Protein AF-0000000085032740 (afdb_homodimer)

Sequence (284 aa):
MMRRGGNQMTEVSKITLIGHSGWGPVEEAYEERLTVSAAEVTYRYHPIKATAENVAHRWRYWTDGPALVNAFENLAAVVVDLVNKQVVPNALDAPELEFLVVYTDRKRQRRSLFCPLSEFKDLKTQLKLLIPQLEQPPRFLAMMRRGGNQMTEVSKITLIGHSGWGPVEEAYEERLTVSAAEVTYRYHPIKATAENVAHRWRYWTDGPALVNAFENLAAVVVDLVNKQVVPNALDAPELEFLVVYTDRKRQRRSLFCPLSEFKDLKTQLKLLIPQLEQPPRFLA

Nearest PDB structures (foldseek):
  1p27-assembly1_C  TM=5.731E-01  e=1.093E-03  Homo sapiens
  7b7n-assembly1_H  TM=4.494E-01  e=7.846E-02  Human gammaherpesvirus 8
  2dc4-assembly1_B  TM=2.085E-01  e=1.245E-01  Pyrococcus horikoshii
  1yem-assembly1_A  TM=2.157E-01  e=2.351E-01  Pyrococcus furiosus DSM 3638
  2zf4-assembly1_B  TM=2.443E-01  e=2.984E+00  Chromobacterium violaceum

pLDDT: mean 85.85, std 15.78, range [25.28, 98.69]

Foldseek 3Di:
DPPPPPPPPWAWAKKKKWWWPPPDDLQATKIKIWMAGLFKIKIWIGRSDDDPVRHIDIDMDGDPDRVSNVLVRQLRVLVVVVLPDPDDDADPPAIKMKMWIAIPVRDIGIDIHRDQCVVVVSNLVSQVVRDDPVDDDDPSSD/DPPPPPPPPWAWAKKKKWWWPPDDDLQATKIKIWMAGLFKIKIWIGRSDDDPVRHIDIDMDGDPDRVSNVLVRQLRVLVVVVLPDPDDDADPPAIKMKMWIAIPVRDIGIDIHRDQCVVVVSNLVSQVVRDDPVDDDDPSSD

Radius of gyration: 23.24 Å; Cα contacts (8 Å, |Δi|>4): 554; chains: 2; bounding box: 48×72×59 Å

Solvent-accessible surface area (backbone atoms only — not comparable to full-atom values): 15693 Å² total; per-residue (Å²): 131,78,76,76,72,73,77,74,76,78,41,78,50,35,41,33,40,38,32,39,54,52,94,61,59,64,75,67,28,34,40,34,39,42,36,40,33,50,42,37,40,37,39,40,39,40,44,72,45,69,45,97,91,40,58,68,39,42,37,39,38,38,40,75,46,64,51,46,34,53,52,36,53,54,44,49,54,53,48,54,54,55,65,65,46,88,80,68,76,73,40,94,87,31,41,39,39,32,40,39,40,31,28,71,83,67,48,74,46,76,40,76,37,28,38,62,44,78,82,34,57,70,56,50,55,53,52,56,54,71,50,43,72,67,51,79,74,61,73,65,74,101,131,80,74,78,73,72,78,74,77,79,42,79,51,36,39,34,40,38,32,39,56,54,93,62,60,65,76,67,27,35,41,32,39,42,36,40,33,50,45,36,40,37,38,40,38,41,42,73,45,69,45,98,89,40,60,67,39,42,38,40,38,39,37,75,46,64,51,46,36,52,53,36,53,54,43,46,54,55,48,52,53,57,65,65,45,87,80,69,77,73,40,95,89,31,40,40,39,32,39,38,40,30,29,70,83,68,49,72,47,77,40,77,37,27,39,62,42,78,81,35,57,68,56,50,56,52,52,56,54,72,50,43,72,68,51,81,75,61,72,66,73,101

Organism: Limosilactobacillus fermentum (strain NBRC 3956 / LMG 18251) (NCBI:txid334390)

Structure (mmCIF, N/CA/C/O backbone):
data_AF-0000000085032740-model_v1
#
loop_
_entity.id
_entity.type
_entity.pdbx_description
1 polymer 'Uncharacterized protein'
#
loop_
_atom_site.group_PDB
_atom_site.id
_atom_site.type_symbol
_atom_site.label_atom_id
_atom_site.label_alt_id
_atom_site.label_comp_id
_atom_site.label_asym_id
_atom_site.label_entity_id
_atom_site.label_seq_id
_atom_site.pdbx_PDB_ins_code
_atom_site.Cartn_x
_atom_site.Cartn_y
_atom_site.Cartn_z
_atom_site.occupancy
_atom_site.B_iso_or_equiv
_atom_site.auth_seq_id
_atom_site.auth_comp_id
_atom_site.auth_asym_id
_atom_site.auth_atom_id
_atom_site.pdbx_PDB_model_num
ATOM 1 N N . MET A 1 1 ? 8.805 39.969 -29.297 1 26.09 1 MET A N 1
ATOM 2 C CA . MET A 1 1 ? 8.523 38.594 -28.906 1 26.09 1 MET A CA 1
ATOM 3 C C . MET A 1 1 ? 8.125 38.5 -27.438 1 26.09 1 MET A C 1
ATOM 5 O O . MET A 1 1 ? 8.922 38.812 -26.562 1 26.09 1 MET A O 1
ATOM 9 N N . MET A 1 2 ? 6.945 38.781 -27.031 1 28.3 2 MET A N 1
ATOM 10 C CA . MET A 1 2 ? 6.473 38.875 -25.656 1 28.3 2 MET A CA 1
ATOM 11 C C . MET A 1 2 ? 6.676 37.594 -24.891 1 28.3 2 MET A C 1
ATOM 13 O O . MET A 1 2 ? 6.41 36.5 -25.422 1 28.3 2 MET A O 1
ATOM 17 N N . ARG A 1 3 ? 7.707 37.5 -24.016 1 31.66 3 ARG A N 1
ATOM 18 C CA . ARG A 1 3 ? 7.875 36.312 -23.156 1 31.66 3 ARG A CA 1
ATOM 19 C C . ARG A 1 3 ? 6.539 35.875 -22.578 1 31.66 3 ARG A C 1
ATOM 21 O O . ARG A 1 3 ? 5.836 36.656 -21.938 1 31.66 3 ARG A O 1
ATOM 28 N N . ARG A 1 4 ? 5.75 35.156 -23.281 1 33 4 ARG A N 1
ATOM 29 C CA . ARG A 1 4 ? 4.594 34.562 -22.625 1 33 4 ARG A CA 1
ATOM 30 C C . ARG A 1 4 ? 4.918 34.188 -21.188 1 33 4 ARG A C 1
ATOM 32 O O . ARG A 1 4 ? 5.633 33.188 -20.938 1 33 4 ARG A O 1
ATOM 39 N N . GLY A 1 5 ? 5.258 34.938 -20.219 1 33.69 5 GLY A N 1
ATOM 40 C CA . GLY A 1 5 ? 5.555 34.719 -18.812 1 33.69 5 GLY A CA 1
ATOM 41 C C . GLY A 1 5 ? 4.574 33.781 -18.141 1 33.69 5 GLY A C 1
ATOM 42 O O . GLY A 1 5 ? 3.463 34.188 -17.797 1 33.69 5 GLY A O 1
ATOM 43 N N . GLY A 1 6 ? 4.223 32.594 -18.672 1 40.72 6 GLY A N 1
ATOM 44 C CA . GLY A 1 6 ? 3.191 31.688 -18.234 1 40.72 6 GLY A CA 1
ATOM 45 C C . GLY A 1 6 ? 3.08 31.594 -16.719 1 40.72 6 GLY A C 1
ATOM 46 O O . GLY A 1 6 ? 4.09 31.453 -16.031 1 40.72 6 GLY A O 1
ATOM 47 N N . ASN A 1 7 ? 2.348 32.312 -15.992 1 42.22 7 ASN A N 1
ATOM 48 C CA . ASN A 1 7 ? 1.983 32.219 -14.578 1 42.22 7 ASN A CA 1
ATOM 49 C C . ASN A 1 7 ? 1.895 3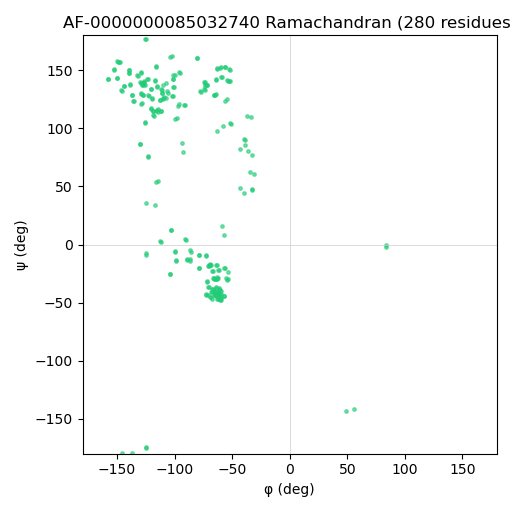0.766 -14.109 1 42.22 7 ASN A C 1
ATOM 51 O O . ASN A 1 7 ? 0.907 30.078 -14.383 1 42.22 7 ASN A O 1
ATOM 55 N N . GLN A 1 8 ? 2.73 29.797 -14.305 1 52 8 GLN A N 1
ATOM 56 C CA . GLN A 1 8 ? 2.756 28.422 -13.797 1 52 8 GLN A CA 1
ATOM 57 C C . GLN A 1 8 ? 2.172 28.344 -12.391 1 52 8 GLN A C 1
ATOM 59 O O . GLN A 1 8 ? 2.695 28.969 -11.461 1 52 8 GLN A O 1
ATOM 64 N N . MET A 1 9 ? 0.813 28.391 -12.258 1 60.19 9 MET A N 1
ATOM 65 C CA . MET A 1 9 ? 0.098 28.25 -10.992 1 60.19 9 MET A CA 1
ATOM 66 C C . MET A 1 9 ? 0.826 27.281 -10.055 1 60.19 9 MET A C 1
ATOM 68 O O . MET A 1 9 ? 1.253 26.203 -10.477 1 60.19 9 MET A O 1
ATOM 72 N N . THR A 1 10 ? 1.435 27.734 -8.977 1 77.88 10 THR A N 1
ATOM 73 C CA . THR A 1 10 ? 2.145 27.016 -7.922 1 77.88 10 THR A CA 1
ATOM 74 C C . THR A 1 10 ? 1.288 25.875 -7.371 1 77.88 10 THR A C 1
ATOM 76 O O . THR A 1 10 ? 0.191 26.109 -6.863 1 77.88 10 THR A O 1
ATOM 79 N N . GLU A 1 11 ? 1.664 24.641 -7.809 1 92.38 11 GLU A N 1
ATOM 80 C CA . GLU A 1 11 ? 0.944 23.453 -7.363 1 92.38 11 GLU A CA 1
ATOM 81 C C . GLU A 1 11 ? 1.629 22.812 -6.16 1 92.38 11 GLU A C 1
ATOM 83 O O . GLU A 1 11 ? 2.824 23.016 -5.941 1 92.38 11 GLU A O 1
ATOM 88 N N . VAL A 1 12 ? 0.797 22.25 -5.367 1 96.94 12 VAL A N 1
ATOM 89 C CA . VAL A 1 12 ? 1.35 21.484 -4.246 1 96.94 12 VAL A CA 1
ATOM 90 C C . VAL A 1 12 ? 2.127 20.281 -4.766 1 96.94 12 VAL A C 1
ATOM 92 O O . VAL A 1 12 ? 1.645 19.562 -5.637 1 96.94 12 VAL A O 1
ATOM 95 N N . SER A 1 13 ? 3.385 20.109 -4.309 1 97.69 13 SER A N 1
ATOM 96 C CA . SER A 1 13 ? 4.18 18.969 -4.746 1 97.69 13 SER A CA 1
ATOM 97 C C . SER A 1 13 ? 4.258 17.891 -3.658 1 97.69 13 SER A C 1
ATOM 99 O O . SER A 1 13 ? 4.453 16.719 -3.951 1 97.69 13 SER A O 1
ATOM 101 N N . LYS A 1 14 ? 4.094 18.359 -2.438 1 98.06 14 LYS A N 1
ATOM 102 C CA . LYS A 1 14 ? 4.254 17.438 -1.323 1 98.06 14 LYS A CA 1
ATOM 103 C C . LYS A 1 14 ? 3.527 17.938 -0.079 1 98.06 14 LYS A C 1
ATOM 105 O O . LYS A 1 14 ? 3.525 19.141 0.205 1 98.06 14 LYS A O 1
ATOM 110 N N . ILE A 1 15 ? 2.941 17.047 0.663 1 98 15 ILE A N 1
ATOM 111 C CA . ILE A 1 15 ? 2.285 17.328 1.935 1 98 15 ILE A CA 1
ATOM 112 C C . ILE A 1 15 ? 2.83 16.391 3.014 1 98 15 ILE A C 1
ATOM 114 O O . ILE A 1 15 ? 2.936 15.188 2.801 1 98 15 ILE A O 1
ATOM 118 N N . THR A 1 16 ? 3.232 16.953 4.105 1 98 16 THR A N 1
ATOM 119 C CA . THR A 1 16 ? 3.611 16.156 5.266 1 98 16 THR A CA 1
ATOM 120 C C . THR A 1 16 ? 2.729 16.484 6.465 1 98 16 THR A C 1
ATOM 122 O O . THR A 1 16 ? 2.549 17.656 6.805 1 98 16 THR A O 1
ATOM 125 N N . LEU A 1 17 ? 2.123 15.461 7.027 1 95.94 17 LEU A N 1
ATOM 126 C CA . LEU A 1 17 ? 1.415 15.578 8.297 1 95.94 17 LEU A CA 1
ATOM 127 C C . LEU A 1 17 ? 2.258 15.016 9.445 1 95.94 17 LEU A C 1
ATOM 129 O O . LEU A 1 17 ? 2.723 13.875 9.375 1 95.94 17 LEU A O 1
ATOM 133 N N . ILE A 1 18 ? 2.426 15.797 10.461 1 94.56 18 ILE A N 1
ATOM 134 C CA . ILE A 1 18 ? 3.219 15.398 11.617 1 94.56 18 ILE A CA 1
ATOM 135 C C . ILE A 1 18 ? 2.34 15.391 12.867 1 94.56 18 ILE A C 1
ATOM 137 O O . ILE A 1 18 ? 1.771 16.422 13.242 1 94.56 18 ILE A O 1
ATOM 141 N N . GLY A 1 19 ? 2.166 14.18 13.414 1 91.44 19 GLY A N 1
ATOM 142 C CA . GLY A 1 19 ? 1.433 14.031 14.664 1 91.44 19 GLY A CA 1
ATOM 143 C C . GLY A 1 19 ? 2.334 13.836 15.867 1 91.44 19 GLY A C 1
ATOM 144 O O . GLY A 1 19 ? 3.354 13.148 15.781 1 91.44 19 GLY A O 1
ATOM 145 N N . HIS A 1 20 ? 1.908 14.453 16.969 1 87.38 20 HIS A N 1
ATOM 146 C CA . HIS A 1 20 ? 2.6 14.305 18.234 1 87.38 20 HIS A CA 1
ATOM 147 C C . HIS A 1 20 ? 1.641 13.859 19.344 1 87.38 20 HIS A C 1
ATOM 149 O O . HIS A 1 20 ? 0.449 14.172 19.297 1 87.38 20 HIS A O 1
ATOM 155 N N . SER A 1 21 ? 2.057 12.867 20.328 1 79 21 SER A N 1
ATOM 156 C CA . SER A 1 21 ? 1.229 12.391 21.422 1 79 21 SER A CA 1
ATOM 157 C C . SER A 1 21 ? 0.79 13.547 22.328 1 79 21 SER A C 1
ATOM 159 O O . SER A 1 21 ? -0.197 13.43 23.047 1 79 21 SER A O 1
ATOM 161 N N . GLY A 1 22 ? 0.827 14.727 22.078 1 66.38 22 GLY A N 1
ATOM 162 C CA . GLY A 1 22 ? 0.5 15.82 22.969 1 66.38 22 GLY A CA 1
ATOM 163 C C . GLY A 1 22 ? 1.175 15.695 24.328 1 66.38 22 GLY A C 1
ATOM 164 O O . GLY A 1 22 ? 2.307 15.219 24.422 1 66.38 22 GLY A O 1
ATOM 165 N N . TRP A 1 23 ? 0.284 16.172 25.375 1 65.81 23 TRP A N 1
ATOM 166 C CA . TRP A 1 23 ? 0.735 16.297 26.766 1 65.81 23 TRP A CA 1
ATOM 167 C C . TRP A 1 23 ? 0.43 15.031 27.547 1 65.81 23 TRP A C 1
ATOM 169 O O . TRP A 1 23 ? -0.713 14.562 27.578 1 65.81 23 TRP A O 1
ATOM 179 N N . GLY A 1 24 ? 1.364 13.969 27.328 1 66.69 24 GLY A N 1
ATOM 180 C CA . GLY A 1 24 ? 1.209 12.766 28.125 1 66.69 24 GLY A CA 1
ATOM 181 C C . GLY A 1 24 ? 2.527 12.219 28.641 1 66.69 24 GLY A C 1
ATOM 182 O O . GLY A 1 24 ? 3.553 12.898 28.578 1 66.69 24 GLY A O 1
ATOM 183 N N . PRO A 1 25 ? 2.299 11.156 29.312 1 76.38 25 PRO A N 1
ATOM 184 C CA . PRO A 1 25 ? 3.52 10.539 29.844 1 76.38 25 PRO A CA 1
ATOM 185 C C . PRO A 1 25 ? 4.559 10.273 28.75 1 76.38 25 PRO A C 1
ATOM 187 O O . PRO A 1 25 ? 4.199 9.953 27.625 1 76.38 25 PRO A O 1
ATOM 190 N N . VAL A 1 26 ? 5.762 10.516 29.156 1 77.19 26 VAL A N 1
ATOM 191 C CA . VAL A 1 26 ? 6.891 10.367 28.25 1 77.19 26 VAL A CA 1
ATOM 192 C C . VAL A 1 26 ? 6.887 8.977 27.625 1 77.19 26 VAL A C 1
ATOM 194 O O . VAL A 1 26 ? 7.293 8.789 26.484 1 77.19 26 VAL A O 1
ATOM 197 N N . GLU A 1 27 ? 6.363 8.008 28.344 1 77.81 27 GLU A N 1
ATOM 198 C CA . GLU A 1 27 ? 6.363 6.613 27.906 1 77.81 27 GLU A CA 1
ATOM 199 C C . GLU A 1 27 ? 5.418 6.41 26.719 1 77.81 27 GLU A C 1
ATOM 201 O O . GLU A 1 27 ? 5.559 5.445 25.969 1 77.81 27 GLU A O 1
ATOM 206 N N . GLU A 1 28 ? 4.527 7.383 26.531 1 79.06 28 GLU A N 1
ATOM 207 C CA . GLU A 1 28 ? 3.543 7.25 25.469 1 79.06 28 GLU A CA 1
ATOM 208 C C . GLU A 1 28 ? 3.789 8.273 24.359 1 79.06 28 GLU A C 1
ATOM 210 O O . GLU A 1 28 ? 3.062 8.312 23.375 1 79.06 28 GLU A O 1
ATOM 215 N N . ALA A 1 29 ? 4.891 9.039 24.578 1 86.19 29 ALA A N 1
ATOM 216 C CA . ALA A 1 29 ? 5.172 10.117 23.641 1 86.19 29 ALA A CA 1
ATOM 217 C C . ALA A 1 29 ? 5.699 9.562 22.312 1 86.19 29 ALA A C 1
ATOM 219 O O . ALA A 1 29 ? 6.48 8.609 22.297 1 86.19 29 ALA A O 1
ATOM 220 N N . TYR A 1 30 ? 5.215 10.094 21.219 1 90.31 30 TYR A N 1
ATOM 221 C CA . TYR A 1 30 ? 5.621 9.656 19.891 1 90.31 30 TYR A CA 1
ATOM 222 C C . TYR A 1 30 ? 5.57 10.805 18.891 1 90.31 30 TYR A C 1
ATOM 224 O O . TYR A 1 30 ? 5.008 11.859 19.188 1 90.31 30 TYR A O 1
ATOM 232 N N . GLU A 1 31 ? 6.309 10.625 17.891 1 92.38 31 GLU A N 1
ATOM 233 C CA . GLU A 1 31 ? 6.152 11.422 16.672 1 92.38 31 GLU A CA 1
ATOM 234 C C . GLU A 1 31 ? 5.836 10.531 15.469 1 92.38 31 GLU A C 1
ATOM 236 O O . GLU A 1 31 ? 6.426 9.461 15.305 1 92.38 31 GLU A O 1
ATOM 241 N N . GLU A 1 32 ? 4.898 10.945 14.758 1 95.12 32 GLU A N 1
ATOM 242 C CA . GLU A 1 32 ? 4.609 10.242 13.516 1 95.12 32 GLU A CA 1
ATOM 243 C C . GLU A 1 32 ? 4.527 11.211 12.336 1 95.12 32 GLU A C 1
ATOM 245 O O . GLU A 1 32 ? 4.199 12.383 12.523 1 95.12 32 GLU A O 1
ATOM 250 N N . ARG A 1 33 ? 4.938 10.711 11.188 1 96.94 33 ARG A N 1
ATOM 251 C CA . ARG A 1 33 ? 4.988 11.531 9.984 1 96.94 33 ARG A CA 1
ATOM 252 C C . ARG A 1 33 ? 4.41 10.789 8.781 1 96.94 33 ARG A C 1
ATOM 254 O O . ARG A 1 33 ? 4.805 9.648 8.508 1 96.94 33 ARG A O 1
ATOM 261 N N . LEU A 1 34 ? 3.449 11.359 8.172 1 97.88 34 LEU A N 1
ATOM 262 C CA . LEU A 1 34 ? 2.9 10.883 6.906 1 97.88 34 LEU A CA 1
ATOM 263 C C . LEU A 1 34 ? 3.205 11.867 5.781 1 97.88 34 LEU A C 1
ATOM 265 O O . LEU A 1 34 ? 2.758 13.016 5.82 1 97.88 34 LEU A O 1
ATOM 269 N N . THR A 1 35 ? 4 11.453 4.805 1 98.69 35 THR A N 1
ATOM 270 C CA . THR A 1 35 ? 4.352 12.289 3.662 1 98.69 35 THR A CA 1
ATOM 271 C C . THR A 1 35 ? 3.709 11.758 2.383 1 98.69 35 THR A C 1
ATOM 273 O O . THR A 1 35 ? 3.801 10.57 2.084 1 98.69 35 THR A O 1
ATOM 276 N N . VAL A 1 36 ? 3.084 12.633 1.678 1 98.62 36 VAL A N 1
ATOM 277 C CA . VAL A 1 36 ? 2.336 12.234 0.49 1 98.62 36 VAL A CA 1
ATOM 278 C C . VAL A 1 36 ? 2.742 13.109 -0.694 1 98.62 36 VAL A C 1
ATOM 280 O O . VAL A 1 36 ? 2.822 14.336 -0.569 1 98.62 36 VAL A O 1
ATOM 283 N N . SER A 1 37 ? 3.066 12.578 -1.803 1 98.31 37 SER A N 1
ATOM 284 C CA . SER A 1 37 ? 3.201 13.211 -3.109 1 98.31 37 SER A CA 1
ATOM 285 C C . SER A 1 37 ? 2.338 12.516 -4.156 1 98.31 37 SER A C 1
ATOM 287 O O . SER A 1 37 ? 1.552 11.625 -3.824 1 98.31 37 SER A O 1
ATOM 289 N N . ALA A 1 38 ? 2.5 12.961 -5.348 1 97.31 38 ALA A N 1
ATOM 290 C CA . ALA A 1 38 ? 1.662 12.414 -6.414 1 97.31 38 ALA A CA 1
ATOM 291 C C . ALA A 1 38 ? 2.027 10.961 -6.707 1 97.31 38 ALA A C 1
ATOM 293 O O . ALA A 1 38 ? 1.229 10.219 -7.277 1 97.31 38 ALA A O 1
ATOM 294 N N . ALA A 1 39 ? 3.211 10.508 -6.262 1 97.94 39 ALA A N 1
ATOM 295 C CA . ALA A 1 39 ? 3.645 9.172 -6.676 1 97.94 39 ALA A CA 1
ATOM 296 C C . ALA A 1 39 ? 3.963 8.305 -5.465 1 97.94 39 ALA A C 1
ATOM 298 O O . ALA A 1 39 ? 4.188 7.098 -5.602 1 97.94 39 ALA A O 1
ATOM 299 N N . GLU A 1 40 ? 3.975 8.922 -4.293 1 98.5 40 GLU A N 1
ATOM 300 C CA . GLU A 1 40 ? 4.496 8.156 -3.168 1 98.5 40 GLU A CA 1
ATOM 301 C C . GLU A 1 40 ? 3.838 8.586 -1.858 1 98.5 40 GLU A C 1
ATOM 303 O O . GLU A 1 40 ? 3.562 9.766 -1.65 1 98.5 40 GLU A O 1
ATOM 308 N N . VAL A 1 41 ? 3.615 7.586 -1.003 1 98.62 41 VAL A N 1
ATOM 309 C CA . VAL A 1 41 ? 3.205 7.793 0.382 1 98.62 41 VAL A CA 1
ATOM 310 C C . VAL A 1 41 ? 4.219 7.145 1.323 1 98.62 41 VAL A C 1
ATOM 312 O O . VAL A 1 41 ? 4.578 5.977 1.147 1 98.62 41 VAL A O 1
ATOM 315 N N . THR A 1 42 ? 4.699 7.906 2.281 1 98.69 42 THR A N 1
ATOM 316 C CA . THR A 1 42 ? 5.629 7.387 3.277 1 98.69 42 THR A CA 1
ATOM 317 C C . THR A 1 42 ? 5.137 7.691 4.688 1 98.69 42 THR A C 1
ATOM 319 O O . THR A 1 42 ? 4.617 8.781 4.949 1 98.69 42 THR A O 1
ATOM 322 N N . TYR A 1 43 ? 5.293 6.703 5.531 1 98.56 43 TYR A N 1
ATOM 323 C CA . TYR A 1 43 ? 4.914 6.844 6.934 1 98.56 43 TYR A CA 1
ATOM 324 C C . TYR A 1 43 ? 6.051 6.41 7.852 1 98.56 43 TYR A C 1
ATOM 326 O O . TYR A 1 43 ? 6.742 5.426 7.574 1 98.56 43 TYR A O 1
ATOM 334 N N . ARG A 1 44 ? 6.207 7.207 8.914 1 98 44 ARG A N 1
ATOM 335 C CA . ARG A 1 44 ? 7.156 6.871 9.969 1 98 44 ARG A CA 1
ATOM 336 C C . ARG A 1 44 ? 6.555 7.117 11.344 1 98 44 ARG A C 1
ATOM 338 O O . ARG A 1 44 ? 5.938 8.156 11.586 1 98 44 ARG A O 1
ATOM 345 N N . TYR A 1 45 ? 6.648 6.145 12.148 1 96.31 45 TYR A N 1
ATOM 346 C CA . TYR A 1 45 ? 6.305 6.242 13.562 1 96.31 45 TYR A CA 1
ATOM 347 C C . TYR A 1 45 ? 7.547 6.105 14.438 1 96.31 45 TYR A C 1
ATOM 349 O O . TYR A 1 45 ? 8.312 5.152 14.281 1 96.31 45 TYR A O 1
ATOM 357 N N . HIS A 1 46 ? 7.73 7.109 15.258 1 94.62 46 HIS A N 1
ATOM 358 C CA . HIS A 1 46 ? 8.867 7.129 16.172 1 94.62 46 HIS A CA 1
ATOM 359 C C . HIS A 1 46 ? 8.422 7.336 17.609 1 94.62 46 HIS A C 1
ATOM 361 O O . HIS A 1 46 ? 8.117 8.461 18.016 1 94.62 46 HIS A O 1
ATOM 367 N N . PRO A 1 47 ? 8.477 6.266 18.359 1 92.06 47 PRO A N 1
ATOM 368 C CA . PRO A 1 47 ? 8.242 6.469 19.797 1 92.06 47 PRO A CA 1
ATOM 369 C C . PRO A 1 47 ? 9.422 7.121 20.5 1 92.06 47 PRO A C 1
ATOM 371 O O . PRO A 1 47 ? 10.578 6.812 20.188 1 92.06 47 PRO A O 1
ATOM 374 N N . ILE A 1 48 ? 9.164 7.973 21.359 1 87.19 48 ILE A N 1
ATOM 375 C CA . ILE A 1 48 ? 10.227 8.633 22.109 1 87.19 48 ILE A CA 1
ATOM 376 C C . ILE A 1 48 ? 10.945 7.617 22.984 1 87.19 48 ILE A C 1
ATOM 378 O O . ILE A 1 48 ? 12.172 7.625 23.078 1 87.19 48 ILE A O 1
ATOM 382 N N . LYS A 1 49 ? 10.164 6.738 23.625 1 88 49 LYS A N 1
ATOM 383 C CA . LYS A 1 49 ? 10.719 5.594 24.344 1 88 49 LYS A CA 1
ATOM 384 C C . LYS A 1 49 ? 10.227 4.281 23.75 1 88 49 LYS A C 1
ATOM 386 O O . LYS A 1 49 ? 9.047 3.939 23.875 1 88 49 LYS A O 1
ATOM 391 N N . ALA A 1 50 ? 11.117 3.629 23.172 1 87.38 50 ALA A N 1
ATOM 392 C CA . ALA A 1 50 ? 10.766 2.363 22.531 1 87.38 50 ALA A CA 1
ATOM 393 C C . ALA A 1 50 ? 10.625 1.247 23.562 1 87.38 50 ALA A C 1
ATOM 395 O O . ALA A 1 50 ? 11.391 1.179 24.516 1 87.38 50 ALA A O 1
ATOM 396 N N . THR A 1 51 ? 9.586 0.534 23.453 1 85.25 51 THR A N 1
ATOM 397 C CA . THR A 1 51 ? 9.367 -0.696 24.203 1 85.25 51 THR A CA 1
ATOM 398 C C . THR A 1 51 ? 9.062 -1.857 23.266 1 85.25 51 THR A C 1
ATOM 400 O O . THR A 1 51 ? 9.016 -1.682 22.047 1 85.25 51 THR A O 1
ATOM 403 N N . ALA A 1 52 ? 8.906 -3.025 23.828 1 84.94 52 ALA A N 1
ATOM 404 C CA . ALA A 1 52 ? 8.578 -4.195 23.031 1 84.94 52 ALA A CA 1
ATOM 405 C C . ALA A 1 52 ? 7.23 -4.027 22.328 1 84.94 52 ALA A C 1
ATOM 407 O O . ALA A 1 52 ? 7.016 -4.551 21.234 1 84.94 52 ALA A O 1
ATOM 408 N N . GLU A 1 53 ? 6.32 -3.23 22.953 1 84.62 53 GLU A N 1
ATOM 409 C CA . GLU A 1 53 ? 4.961 -3.053 22.453 1 84.62 53 GLU A CA 1
ATOM 410 C C . GLU A 1 53 ? 4.832 -1.755 21.656 1 84.62 53 GLU A C 1
ATOM 412 O O . GLU A 1 53 ? 3.814 -1.521 21 1 84.62 53 GLU A O 1
ATOM 417 N N . ASN A 1 54 ? 5.824 -0.933 21.797 1 88 54 ASN A N 1
ATOM 418 C CA . ASN A 1 54 ? 5.848 0.369 21.141 1 88 54 ASN A CA 1
ATOM 419 C C . ASN A 1 54 ? 7.168 0.602 20.406 1 88 54 ASN A C 1
ATOM 421 O O . ASN A 1 54 ? 8.086 1.211 20.953 1 88 54 ASN A O 1
ATOM 425 N N . VAL A 1 55 ? 7.16 0.103 19.141 1 90.88 55 VAL A N 1
ATOM 426 C CA . VAL A 1 55 ? 8.406 0.122 18.375 1 90.88 55 VAL A CA 1
ATOM 427 C C . VAL A 1 55 ? 8.258 1.034 17.156 1 90.88 55 VAL A C 1
ATOM 429 O O . VAL A 1 55 ? 7.141 1.252 16.672 1 90.88 55 VAL A O 1
ATOM 432 N N . ALA A 1 56 ? 9.367 1.541 16.766 1 94.06 56 ALA A N 1
ATOM 433 C CA . ALA A 1 56 ? 9.359 2.336 15.539 1 94.06 56 ALA A CA 1
ATOM 434 C C . ALA A 1 56 ? 8.867 1.509 14.352 1 94.06 56 ALA A C 1
ATOM 436 O O . ALA A 1 56 ? 9.078 0.294 14.305 1 94.06 56 ALA A O 1
ATOM 437 N N . HIS A 1 57 ? 8.164 2.189 13.5 1 95.25 57 HIS A N 1
ATOM 438 C CA . HIS A 1 57 ? 7.562 1.556 12.328 1 95.25 57 HIS A CA 1
ATOM 439 C C . HIS A 1 57 ? 7.59 2.484 11.125 1 95.25 57 HIS A C 1
ATOM 441 O O . HIS A 1 57 ? 7.363 3.689 11.258 1 95.25 57 HIS A O 1
ATOM 447 N N . ARG A 1 58 ? 7.953 1.891 9.992 1 97.75 58 ARG A N 1
ATOM 448 C CA . ARG A 1 58 ? 7.934 2.686 8.766 1 97.75 58 ARG A CA 1
ATOM 449 C C . ARG A 1 58 ? 7.387 1.876 7.598 1 97.75 58 ARG A C 1
ATOM 451 O O . ARG A 1 58 ? 7.586 0.662 7.527 1 97.75 58 ARG A O 1
ATOM 458 N N . TRP A 1 59 ? 6.711 2.547 6.68 1 98.31 59 TRP A N 1
ATOM 459 C CA . TRP A 1 59 ? 6.305 1.934 5.422 1 98.31 59 TRP A CA 1
ATOM 460 C C . TRP A 1 59 ? 6.281 2.963 4.297 1 98.31 59 TRP A C 1
ATOM 462 O O . TRP A 1 59 ? 6.277 4.168 4.551 1 98.31 59 TRP A O 1
ATOM 472 N N . ARG A 1 60 ? 6.398 2.477 3.08 1 98.5 60 ARG A N 1
ATOM 473 C CA . ARG A 1 60 ? 6.398 3.281 1.863 1 98.5 60 ARG A CA 1
ATOM 474 C C . ARG A 1 60 ? 5.586 2.605 0.763 1 98.5 60 ARG A C 1
ATOM 476 O O . ARG A 1 60 ? 5.637 1.385 0.607 1 98.5 60 ARG A O 1
ATOM 483 N N . TYR A 1 61 ? 4.836 3.398 0.092 1 98.19 61 TYR A N 1
ATOM 484 C CA . TYR A 1 61 ? 4.031 2.98 -1.05 1 98.19 61 TYR A CA 1
ATOM 485 C C . TYR A 1 61 ? 4.266 3.893 -2.248 1 98.19 61 TYR A C 1
ATOM 487 O O . TYR A 1 61 ? 4.129 5.113 -2.143 1 98.19 61 TYR A O 1
ATOM 495 N N . TRP A 1 62 ? 4.723 3.311 -3.359 1 98.62 62 TRP A N 1
ATOM 496 C CA . TRP A 1 62 ? 4.984 4.031 -4.602 1 98.62 62 TRP A CA 1
ATOM 497 C C . TRP A 1 62 ? 4.191 3.432 -5.758 1 98.62 62 TRP A C 1
ATOM 499 O O . TRP A 1 62 ? 4.047 2.211 -5.852 1 98.62 62 TRP A O 1
ATOM 509 N N . THR A 1 63 ? 3.701 4.324 -6.648 1 98.38 63 THR A N 1
ATOM 510 C CA . THR A 1 63 ? 2.969 3.861 -7.82 1 98.38 63 THR A CA 1
ATOM 511 C C . THR A 1 63 ? 3.094 4.859 -8.969 1 98.38 63 THR A C 1
ATOM 513 O O . THR A 1 63 ? 3.246 6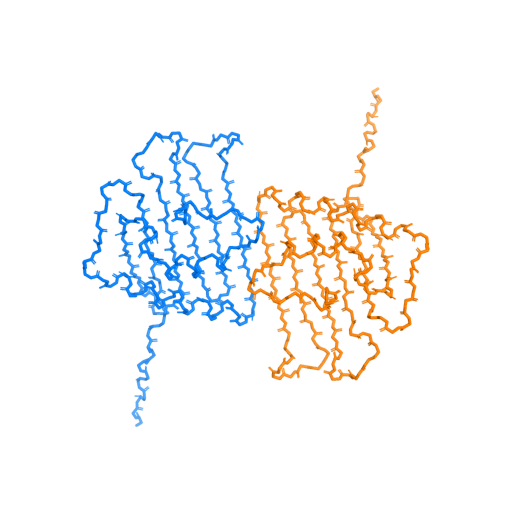.062 -8.734 1 98.38 63 THR A O 1
ATOM 516 N N . ASP A 1 64 ? 3.027 4.363 -10.117 1 96.69 64 ASP A N 1
ATOM 517 C CA . ASP A 1 64 ? 2.951 5.258 -11.273 1 96.69 64 ASP A CA 1
ATOM 518 C C . ASP A 1 64 ? 1.529 5.324 -11.82 1 96.69 64 ASP A C 1
ATOM 520 O O . ASP A 1 64 ? 1.309 5.824 -12.93 1 96.69 64 ASP A O 1
ATOM 524 N N . GLY A 1 65 ? 0.628 4.789 -10.984 1 92.25 65 GLY A N 1
ATOM 525 C CA . GLY A 1 65 ? -0.77 4.801 -11.383 1 92.25 65 GLY A CA 1
ATOM 526 C C . GLY A 1 65 ? -1.447 6.137 -11.141 1 92.25 65 GLY A C 1
ATOM 527 O O . GLY A 1 65 ? -1.009 6.918 -10.297 1 92.25 65 GLY A O 1
ATOM 528 N N . PRO A 1 66 ? -2.52 6.32 -11.805 1 93.12 66 PRO A N 1
ATOM 529 C CA . PRO A 1 66 ? -3.178 7.629 -11.75 1 93.12 66 PRO A CA 1
ATOM 530 C C . PRO A 1 66 ? -3.998 7.82 -10.469 1 93.12 66 PRO A C 1
ATOM 532 O O . PRO A 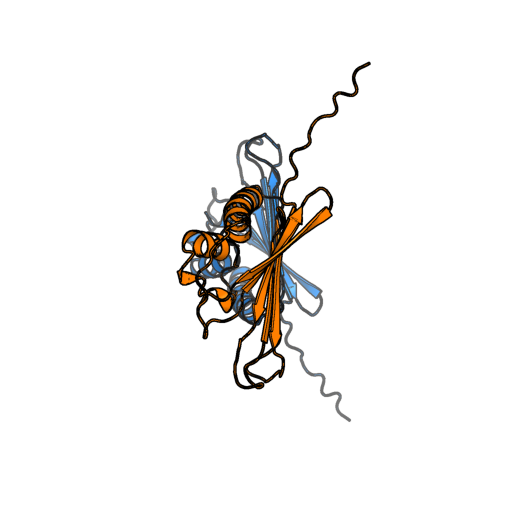1 66 ? -4.305 8.953 -10.094 1 93.12 66 PRO A O 1
ATOM 535 N N . ALA A 1 67 ? -4.336 6.762 -9.844 1 94.12 67 ALA A N 1
ATOM 536 C CA . ALA A 1 67 ? -5.25 6.867 -8.711 1 94.12 67 ALA A CA 1
ATOM 537 C C . ALA A 1 67 ? -4.621 7.672 -7.574 1 94.12 67 ALA A C 1
ATOM 539 O O . ALA A 1 67 ? -5.297 8.484 -6.938 1 94.12 67 ALA A O 1
ATOM 540 N N . LEU A 1 68 ? -3.326 7.504 -7.383 1 97 68 LEU A N 1
ATOM 541 C CA . LEU A 1 68 ? -2.672 8.258 -6.316 1 97 68 LEU A CA 1
ATOM 542 C C . LEU A 1 68 ? -2.561 9.734 -6.688 1 97 68 LEU A C 1
ATOM 544 O O . LEU A 1 68 ? -2.678 10.609 -5.824 1 97 68 LEU A O 1
ATOM 548 N N . VAL A 1 69 ? -2.422 10 -7.941 1 96.38 69 VAL A N 1
ATOM 549 C CA . VAL A 1 69 ? -2.381 11.383 -8.398 1 96.38 69 VAL A CA 1
ATOM 550 C C . VAL A 1 69 ? -3.686 12.086 -8.031 1 96.38 69 VAL A C 1
ATOM 552 O O . VAL A 1 69 ? -3.67 13.172 -7.453 1 96.38 69 VAL A O 1
ATOM 555 N N . ASN A 1 70 ? -4.738 11.414 -8.328 1 96.31 70 ASN A N 1
ATOM 556 C CA . ASN A 1 70 ? -6.051 11.992 -8.047 1 96.31 70 ASN A CA 1
ATOM 557 C C . ASN A 1 70 ? -6.277 12.164 -6.551 1 96.31 70 ASN A C 1
ATOM 559 O O . ASN A 1 70 ? -6.766 13.203 -6.109 1 96.31 70 ASN A O 1
ATOM 563 N N . ALA A 1 71 ? -5.918 11.172 -5.816 1 96.56 71 ALA A N 1
ATOM 564 C CA . ALA A 1 71 ? -6.059 11.242 -4.363 1 96.56 71 ALA A CA 1
ATOM 565 C C . ALA A 1 71 ? -5.227 12.383 -3.783 1 96.56 71 ALA A C 1
ATOM 567 O O . ALA A 1 71 ? -5.672 13.086 -2.877 1 96.56 71 ALA A O 1
ATOM 568 N N . PHE A 1 72 ? -4.039 12.578 -4.344 1 97.56 72 PHE A N 1
ATOM 569 C CA . PHE A 1 72 ? -3.148 13.633 -3.877 1 97.56 72 PHE A CA 1
ATOM 570 C C . PHE A 1 72 ? -3.725 15.008 -4.188 1 97.56 72 PHE A C 1
ATOM 572 O O . PHE A 1 72 ? -3.688 15.914 -3.348 1 97.56 72 PHE A O 1
ATOM 579 N N . GLU A 1 73 ? -4.258 15.125 -5.312 1 96.38 73 GLU A N 1
ATOM 580 C CA . GLU A 1 73 ? -4.855 16.406 -5.691 1 96.38 73 GLU A CA 1
ATOM 581 C C . GLU A 1 73 ? -6.023 16.75 -4.777 1 96.38 73 GLU A C 1
ATOM 583 O O . GLU A 1 73 ? -6.16 17.906 -4.348 1 96.38 73 GLU A O 1
ATOM 588 N N . ASN A 1 74 ? -6.84 15.789 -4.496 1 95.75 74 ASN A N 1
ATOM 589 C CA . ASN A 1 74 ? -7.949 16 -3.574 1 95.75 74 ASN A CA 1
ATOM 590 C C . ASN A 1 74 ? -7.457 16.359 -2.174 1 95.75 74 ASN A C 1
ATOM 592 O O . ASN A 1 74 ? -7.973 17.281 -1.543 1 95.75 74 ASN A O 1
ATOM 596 N N . LEU A 1 75 ? -6.445 15.641 -1.733 1 96.5 75 LEU A N 1
ATOM 597 C CA . LEU A 1 75 ? -5.855 15.922 -0.429 1 96.5 75 LEU A CA 1
ATOM 598 C C . LEU A 1 75 ? -5.277 17.328 -0.378 1 96.5 75 LEU A C 1
ATOM 600 O O . LEU A 1 75 ? -5.488 18.062 0.595 1 96.5 75 LEU A O 1
ATOM 604 N N . ALA A 1 76 ? -4.586 17.641 -1.387 1 96.12 76 ALA A N 1
ATOM 605 C CA . ALA A 1 76 ? -3.963 18.969 -1.463 1 96.12 76 ALA A CA 1
ATOM 606 C C . ALA A 1 76 ? -5.008 20.078 -1.349 1 96.12 76 ALA A C 1
ATOM 608 O O . ALA A 1 76 ? -4.805 21.062 -0.633 1 96.12 76 ALA A O 1
ATOM 609 N N . ALA A 1 77 ? -6.059 19.891 -2.045 1 94.06 77 ALA A N 1
ATOM 610 C CA . ALA A 1 77 ? -7.117 20.891 -2.01 1 94.06 77 ALA A CA 1
ATOM 611 C C . ALA A 1 77 ? -7.66 21.062 -0.596 1 94.06 77 ALA A C 1
ATOM 613 O O . ALA A 1 77 ? -7.809 22.188 -0.119 1 94.06 77 ALA A O 1
ATOM 614 N N . VAL A 1 78 ? -7.918 19.969 0.068 1 92.25 78 VAL A N 1
ATOM 615 C CA . VAL A 1 78 ? -8.469 20 1.418 1 92.25 78 VAL A CA 1
ATOM 616 C C . VAL A 1 78 ? -7.453 20.609 2.379 1 92.25 78 VAL A C 1
ATOM 618 O O . VAL A 1 78 ? -7.805 21.453 3.217 1 92.25 78 VAL A O 1
ATOM 621 N N . VAL A 1 79 ? -6.191 20.297 2.24 1 93.44 79 VAL A N 1
ATOM 622 C CA . VAL A 1 79 ? -5.145 20.734 3.154 1 93.44 79 VAL A CA 1
ATOM 623 C C . VAL A 1 79 ? -4.879 22.234 2.939 1 93.44 79 VAL A C 1
ATOM 625 O O . VAL A 1 79 ? -4.73 22.984 3.902 1 93.44 79 VAL A O 1
ATOM 628 N N . VAL A 1 80 ? -4.832 22.609 1.733 1 92.38 80 VAL A N 1
ATOM 629 C CA . VAL A 1 80 ? -4.566 24.016 1.436 1 92.38 80 VAL A CA 1
ATOM 630 C C . VAL A 1 80 ? -5.684 24.891 2.008 1 92.38 80 VAL A C 1
ATOM 632 O O . VAL A 1 80 ? -5.422 25.953 2.57 1 92.38 80 VAL A O 1
ATOM 635 N N . ASP A 1 81 ? -6.887 24.438 1.882 1 89.38 81 ASP A N 1
ATOM 636 C CA . ASP A 1 81 ? -8.008 25.172 2.473 1 89.38 81 ASP A CA 1
ATOM 637 C C . ASP A 1 81 ? -7.852 25.281 3.988 1 89.38 81 ASP A C 1
ATOM 639 O O . ASP A 1 81 ? -8.062 26.359 4.559 1 89.38 81 ASP A O 1
ATOM 643 N N . LEU A 1 82 ? -7.457 24.234 4.555 1 87.62 82 LEU A N 1
ATOM 644 C CA . LEU A 1 82 ? -7.316 24.172 6.004 1 87.62 82 LEU A CA 1
ATOM 645 C C . LEU A 1 82 ? -6.188 25.078 6.48 1 87.62 82 LEU A C 1
ATOM 647 O O . LEU A 1 82 ? -6.348 25.828 7.449 1 87.62 82 LEU A O 1
ATOM 651 N N . VAL A 1 83 ? -5.051 25.016 5.828 1 89.44 83 VAL A N 1
ATOM 652 C CA . VAL A 1 83 ? -3.875 25.75 6.293 1 89.44 83 VAL A CA 1
ATOM 653 C C . VAL A 1 83 ? -4.09 27.25 6.09 1 89.44 83 VAL A C 1
ATOM 655 O O . VAL A 1 83 ? -3.465 28.078 6.77 1 89.44 83 VAL A O 1
ATOM 658 N N . ASN A 1 84 ? -4.984 27.625 5.293 1 88.38 84 ASN A N 1
ATOM 659 C CA . ASN A 1 84 ? -5.25 29.031 5.023 1 88.38 84 ASN A CA 1
ATOM 660 C C . ASN A 1 84 ? -6.445 29.531 5.824 1 88.38 84 ASN A C 1
ATOM 662 O O . ASN A 1 84 ? -6.762 30.734 5.785 1 88.38 84 ASN A O 1
ATOM 666 N N . LYS A 1 85 ? -7.086 28.625 6.492 1 82.44 85 LYS A N 1
ATOM 667 C CA . LYS A 1 85 ? -8.211 29.047 7.324 1 82.44 85 LYS A CA 1
ATOM 668 C C . LYS A 1 85 ? -7.742 29.953 8.453 1 82.44 85 LYS A C 1
ATOM 670 O O . LYS A 1 85 ? -6.777 29.641 9.156 1 82.44 85 LYS A O 1
ATOM 675 N N . GLN A 1 86 ? -8.336 31.094 8.648 1 73.44 86 GLN A N 1
ATOM 676 C CA . GLN A 1 86 ? -7.949 32.094 9.656 1 73.44 86 GLN A CA 1
ATOM 677 C C . GLN A 1 86 ? -8.281 31.594 11.062 1 73.44 86 GLN A C 1
ATOM 679 O O . GLN A 1 86 ? -7.461 31.703 11.977 1 73.44 86 GLN A O 1
ATOM 684 N N . VAL A 1 87 ? -9.5 31 11.219 1 68.06 87 VAL A N 1
ATOM 685 C CA . VAL A 1 87 ? -9.914 30.531 12.539 1 68.06 87 VAL A CA 1
ATOM 686 C C . VAL A 1 87 ? -10.086 29.016 12.523 1 68.06 87 VAL A C 1
ATOM 688 O O . VAL A 1 87 ? -10.805 28.469 11.68 1 68.06 87 VAL A O 1
ATOM 691 N N . VAL A 1 88 ? -9.203 28.375 13.305 1 64.56 88 VAL A N 1
ATOM 692 C CA . VAL A 1 88 ? -9.391 26.953 13.5 1 64.56 88 VAL A CA 1
ATOM 693 C C . VAL A 1 88 ? -9.703 26.656 14.961 1 64.56 88 VAL A C 1
ATOM 695 O O . VAL A 1 88 ? -9.172 27.328 15.859 1 64.56 88 VAL A O 1
ATOM 698 N N . PRO A 1 89 ? -10.727 25.75 15.148 1 63.78 89 PRO A N 1
ATOM 699 C CA . PRO A 1 89 ? -11.016 25.406 16.547 1 63.78 89 PRO A CA 1
ATOM 700 C C . PRO A 1 89 ? -9.797 24.875 17.297 1 63.78 89 PRO A C 1
ATOM 702 O O . PRO A 1 89 ? -8.953 24.203 16.703 1 63.78 89 PRO A O 1
ATOM 705 N N . ASN A 1 90 ? -9.445 25.5 18.406 1 64.69 90 ASN A N 1
ATOM 706 C CA . ASN A 1 90 ? -8.406 25.016 19.297 1 64.69 90 ASN A CA 1
ATOM 707 C C . ASN A 1 90 ? -8.992 24.25 20.484 1 64.69 90 ASN A C 1
ATOM 709 O O . ASN A 1 90 ? -9.93 24.734 21.125 1 64.69 90 ASN A O 1
ATOM 713 N N . ALA A 1 91 ? -8.711 22.984 20.328 1 63.81 91 ALA A N 1
ATOM 714 C CA . ALA A 1 91 ? -9.102 22.219 21.516 1 63.81 91 ALA A CA 1
ATOM 715 C C . ALA A 1 91 ? -7.906 22 22.438 1 63.81 91 ALA A C 1
ATOM 717 O O . ALA A 1 91 ? -6.84 21.562 22 1 63.81 91 ALA A O 1
ATOM 718 N N . LEU A 1 92 ? -7.875 22.453 23.703 1 60.56 92 LEU A N 1
ATOM 719 C CA . LEU A 1 92 ? -6.793 22.469 24.688 1 60.56 92 LEU A CA 1
ATOM 720 C C . LEU A 1 92 ? -6.203 21.078 24.875 1 60.56 92 LEU A C 1
ATOM 722 O O . LEU A 1 92 ? -4.992 20.938 25.078 1 60.56 92 LEU A O 1
ATOM 726 N N . ASP A 1 93 ? -6.984 19.969 24.562 1 65 93 ASP A N 1
ATOM 727 C CA . ASP A 1 93 ? -6.48 18.641 24.891 1 65 93 ASP A CA 1
ATOM 728 C C . ASP A 1 93 ? -6.449 17.734 23.656 1 65 93 ASP A C 1
ATOM 730 O O . ASP A 1 93 ? -6.598 16.516 23.766 1 65 93 ASP A O 1
ATOM 734 N N . ALA A 1 94 ? -6.145 18.438 22.625 1 68 94 ALA A N 1
ATOM 735 C CA . ALA A 1 94 ? -6.086 17.625 21.406 1 68 94 ALA A CA 1
ATOM 736 C C . ALA A 1 94 ? -4.648 17.484 20.906 1 68 94 ALA A C 1
ATOM 738 O O . ALA A 1 94 ? -3.83 18.391 21.094 1 68 94 ALA A O 1
ATOM 739 N N . PRO A 1 95 ? -4.336 16.297 20.516 1 74.25 95 PRO A N 1
ATOM 740 C CA . PRO A 1 95 ? -3.014 16.156 19.891 1 74.25 95 PRO A CA 1
ATOM 741 C C . PRO A 1 95 ? -2.77 17.156 18.766 1 74.25 95 PRO A C 1
ATOM 743 O O . PRO A 1 95 ? -3.719 17.594 18.109 1 74.25 95 PRO A O 1
ATOM 746 N N . GLU A 1 96 ? -1.53 17.594 18.797 1 81.88 96 GLU A N 1
ATOM 747 C CA . GLU A 1 96 ? -1.132 18.531 17.75 1 81.88 96 GLU A CA 1
ATOM 748 C C . GLU A 1 96 ? -0.952 17.812 16.422 1 81.88 96 GLU A C 1
ATOM 750 O O . GLU A 1 96 ? -0.358 16.734 16.359 1 81.88 96 GLU A O 1
ATOM 755 N N . LEU A 1 97 ? -1.52 18.422 15.383 1 89.25 97 LEU A N 1
ATOM 756 C CA . LEU A 1 97 ? -1.276 18 14.016 1 89.25 97 LEU A CA 1
ATOM 757 C C . LEU A 1 97 ? -0.678 19.125 13.188 1 89.25 97 LEU A C 1
ATOM 759 O O . LEU A 1 97 ? -1.277 20.203 13.07 1 89.25 97 LEU A O 1
ATOM 763 N N . GLU A 1 98 ? 0.511 18.875 12.75 1 92.38 98 GLU A N 1
ATOM 764 C CA . GLU A 1 98 ? 1.21 19.859 11.938 1 92.38 98 GLU A CA 1
ATOM 765 C C . GLU A 1 98 ? 1.14 19.5 10.453 1 92.38 98 GLU A C 1
ATOM 767 O O . GLU A 1 98 ? 1.309 18.344 10.078 1 92.38 98 GLU A O 1
ATOM 772 N N . PHE A 1 99 ? 0.863 20.531 9.711 1 94.31 99 PHE A N 1
ATOM 773 C CA . PHE A 1 99 ? 0.854 20.391 8.258 1 94.31 99 PHE A CA 1
ATOM 774 C C . PHE A 1 99 ? 2.051 21.109 7.641 1 94.31 99 PHE A C 1
ATOM 776 O O . PHE A 1 99 ? 2.311 22.281 7.945 1 94.31 99 PHE A O 1
ATOM 783 N N . LEU A 1 100 ? 2.789 20.422 6.852 1 96.94 100 LEU A N 1
ATOM 784 C CA . LEU A 1 100 ? 3.822 21 6.004 1 96.94 100 LEU A CA 1
ATOM 785 C C . LEU A 1 100 ? 3.482 20.828 4.527 1 96.94 100 LEU A C 1
ATOM 787 O O . LEU A 1 100 ? 3.398 19.703 4.039 1 96.94 100 LEU A O 1
ATOM 791 N N . VAL A 1 101 ? 3.275 21.969 3.844 1 97.12 101 VAL A N 1
ATOM 792 C CA . VAL A 1 101 ? 2.943 21.953 2.422 1 97.12 101 VAL A CA 1
ATOM 793 C C . VAL A 1 101 ? 4.117 22.5 1.611 1 97.12 101 VAL A C 1
ATOM 795 O O . VAL A 1 101 ? 4.625 23.578 1.899 1 97.12 101 VAL A O 1
ATOM 798 N N . VAL A 1 102 ? 4.582 21.734 0.652 1 97.56 102 VAL A N 1
ATOM 799 C CA . VAL A 1 102 ? 5.641 22.156 -0.256 1 97.56 102 VAL A CA 1
ATOM 800 C C . VAL A 1 102 ? 5.074 22.359 -1.66 1 97.56 102 VAL A C 1
ATOM 802 O O . VAL A 1 102 ? 4.348 21.5 -2.166 1 97.56 102 VAL A O 1
ATOM 805 N N . TYR A 1 103 ? 5.43 23.484 -2.258 1 96.12 103 TYR A N 1
ATOM 806 C CA . TYR A 1 103 ? 4.941 23.828 -3.588 1 96.12 103 TYR A CA 1
ATOM 807 C C . TYR A 1 103 ? 6.008 23.578 -4.645 1 96.12 103 TYR A C 1
ATOM 809 O O . TYR A 1 103 ? 7.184 23.391 -4.316 1 96.12 103 TYR A O 1
ATOM 817 N N . THR A 1 104 ? 5.605 23.5 -5.926 1 94 104 THR A N 1
ATOM 818 C CA . THR A 1 104 ? 6.488 23.188 -7.043 1 94 104 THR A CA 1
ATOM 819 C C . T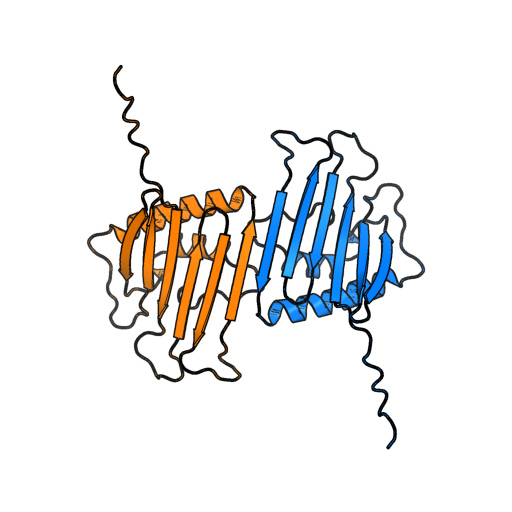HR A 1 104 ? 7.57 24.266 -7.191 1 94 104 THR A C 1
ATOM 821 O O . THR A 1 104 ? 8.641 24 -7.738 1 94 104 THR A O 1
ATOM 824 N N . ASP A 1 105 ? 7.367 25.531 -6.656 1 91.88 105 ASP A N 1
ATOM 825 C CA . ASP A 1 105 ? 8.383 26.578 -6.691 1 91.88 105 ASP A CA 1
ATOM 826 C C . ASP A 1 105 ? 9.258 26.531 -5.438 1 91.88 105 ASP A C 1
ATOM 828 O O . ASP A 1 105 ? 10.031 27.469 -5.184 1 91.88 105 ASP A O 1
ATOM 832 N N . ARG A 1 106 ? 9.039 25.531 -4.582 1 89.69 106 ARG A N 1
ATOM 833 C CA . ARG A 1 106 ? 9.844 25.188 -3.412 1 89.69 106 ARG A CA 1
ATOM 834 C C . ARG A 1 106 ? 9.445 26.047 -2.211 1 89.69 106 ARG A C 1
ATOM 836 O O . ARG A 1 106 ? 10.07 25.969 -1.152 1 89.69 106 ARG A O 1
ATOM 843 N N . LYS A 1 107 ? 8.492 26.906 -2.445 1 93.69 107 LYS A N 1
ATOM 844 C CA . LYS A 1 107 ? 7.918 27.547 -1.27 1 93.69 107 LYS A CA 1
ATOM 845 C C . LYS A 1 107 ? 7.297 26.516 -0.323 1 93.69 107 LYS A C 1
ATOM 847 O O . LYS A 1 107 ? 6.859 25.453 -0.757 1 93.69 107 LYS A O 1
ATOM 852 N N . ARG A 1 108 ? 7.285 26.891 0.969 1 95.5 108 ARG A N 1
ATOM 853 C CA . ARG A 1 108 ? 6.742 26 1.99 1 95.5 108 ARG A CA 1
ATOM 854 C C . ARG A 1 108 ? 5.781 26.75 2.91 1 95.5 108 ARG A C 1
ATOM 856 O O . ARG A 1 108 ? 5.961 27.938 3.176 1 95.5 108 ARG A O 1
ATOM 863 N N . GLN A 1 109 ? 4.789 26.062 3.314 1 94.62 109 GLN A N 1
ATOM 864 C CA . GLN A 1 109 ? 3.84 26.562 4.309 1 94.62 109 GLN A CA 1
ATOM 865 C C . GLN A 1 109 ? 3.678 25.562 5.457 1 94.62 109 GLN A C 1
ATOM 867 O O . GLN A 1 109 ? 3.578 24.359 5.23 1 94.62 109 GLN A O 1
ATOM 872 N N . ARG A 1 110 ? 3.656 26.109 6.637 1 93.31 110 ARG A N 1
ATOM 873 C CA . ARG A 1 110 ? 3.488 25.297 7.836 1 93.31 110 ARG A CA 1
ATOM 874 C C . ARG A 1 110 ? 2.318 25.797 8.68 1 93.3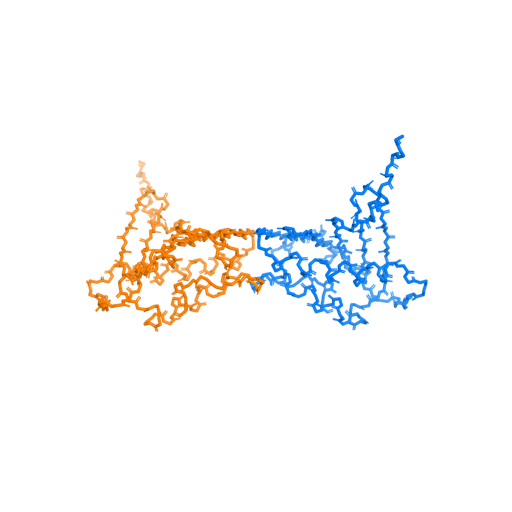1 110 ARG A C 1
ATOM 876 O O . ARG A 1 110 ? 2.117 27.016 8.812 1 93.31 110 ARG A O 1
ATOM 883 N N . ARG A 1 111 ? 1.533 24.797 9.18 1 91.25 111 ARG A N 1
ATOM 884 C CA . ARG A 1 111 ? 0.426 25.125 10.07 1 91.25 111 ARG A CA 1
ATOM 885 C C . ARG A 1 111 ? 0.217 24.031 11.109 1 91.25 111 ARG A C 1
ATOM 887 O O . ARG A 1 111 ? 0.175 22.844 10.766 1 91.25 111 ARG A O 1
ATOM 894 N N . SER A 1 112 ? 0.081 24.438 12.336 1 88.5 112 SER A N 1
ATOM 895 C CA . SER A 1 112 ? -0.244 23.516 13.414 1 88.5 112 SER A CA 1
ATOM 896 C C . SER A 1 112 ? -1.691 23.672 13.867 1 88.5 112 SER A C 1
ATOM 898 O O . SER A 1 112 ? -2.184 24.797 14.008 1 88.5 112 SER A O 1
ATOM 900 N N . LEU A 1 113 ? -2.229 22.578 13.914 1 82.75 113 LEU A N 1
ATOM 901 C CA . LEU A 1 113 ? -3.594 22.547 14.43 1 82.75 113 LEU A CA 1
ATOM 902 C C . LEU A 1 113 ? -3.682 21.734 15.711 1 82.75 113 LEU A C 1
ATOM 904 O O . LEU A 1 113 ? -3.031 20.688 15.836 1 82.75 113 LEU A O 1
ATOM 908 N N . PHE A 1 114 ? -4.5 22.234 16.641 1 78.38 114 PHE A N 1
ATOM 909 C CA . PHE A 1 114 ? -4.75 21.531 17.891 1 78.38 114 PHE A CA 1
ATOM 910 C C . PHE A 1 114 ? -6.203 21.094 17.984 1 78.38 114 PHE A C 1
ATOM 912 O O . PHE A 1 114 ? -6.941 21.547 18.859 1 78.38 114 PHE A O 1
ATOM 919 N N . CYS A 1 115 ? -6.586 20.391 16.984 1 71.5 115 CYS A N 1
ATOM 920 C CA . CYS A 1 115 ? -7.949 19.875 16.969 1 71.5 115 CYS A CA 1
ATOM 921 C C . CYS A 1 115 ? -7.98 18.453 16.422 1 71.5 115 CYS A C 1
ATOM 923 O O . CYS A 1 115 ? -7.113 18.062 15.641 1 71.5 115 CYS A O 1
ATOM 925 N N . PRO A 1 116 ? -9.031 17.766 17 1 70.38 116 PRO A N 1
ATOM 926 C CA . PRO A 1 116 ? -9.164 16.391 16.484 1 70.38 116 PRO A CA 1
ATOM 927 C C . PRO A 1 116 ? -9.5 16.359 15 1 70.38 116 PRO A C 1
ATOM 929 O O . PRO A 1 116 ? -10.227 17.219 14.5 1 70.38 116 PRO A O 1
ATOM 932 N N . LEU A 1 117 ? -8.938 15.414 14.266 1 75.19 117 LEU A N 1
ATOM 933 C CA . LEU A 1 117 ? -9.188 15.273 12.836 1 75.19 117 LEU A CA 1
ATOM 934 C C . LEU A 1 117 ? -10.648 14.945 12.57 1 75.19 117 LEU A C 1
ATOM 936 O O . LEU A 1 117 ? -11.117 15.047 11.43 1 75.19 117 LEU A O 1
ATOM 940 N N . SER A 1 118 ? -11.297 14.492 13.664 1 72.62 118 SER A N 1
ATOM 941 C CA . SER A 1 118 ? -12.711 14.18 13.523 1 72.62 118 SER A CA 1
ATOM 942 C C . SER A 1 118 ? -13.5 15.383 13.016 1 72.62 118 SER A C 1
ATOM 944 O O . SER A 1 118 ? -14.578 15.234 12.438 1 72.62 118 SER A O 1
ATOM 946 N N . GLU A 1 119 ? -12.938 16.594 13.18 1 72.38 119 GLU A N 1
ATOM 947 C CA . GLU A 1 119 ? -13.578 17.812 12.719 1 72.38 119 GLU A CA 1
ATOM 948 C C . GLU A 1 119 ? -13.383 18 11.211 1 72.38 119 GLU A C 1
ATOM 950 O O . GLU A 1 119 ? -14.062 18.828 10.594 1 72.38 119 GLU A O 1
ATOM 955 N N . PHE A 1 120 ? -12.523 17.109 10.719 1 80.94 120 PHE A N 1
ATOM 956 C CA . PHE A 1 120 ? -12.195 17.219 9.305 1 80.94 120 PHE A CA 1
ATOM 957 C C . PHE A 1 120 ? -12.492 15.922 8.57 1 80.94 120 PHE A C 1
ATOM 959 O O . PHE A 1 120 ? -11.57 15.258 8.078 1 80.94 120 PHE A O 1
ATOM 966 N N . LYS A 1 121 ? -13.695 15.688 8.352 1 84.19 121 LYS A N 1
ATOM 967 C CA . LYS A 1 121 ? -14.172 14.414 7.816 1 84.19 121 LYS A CA 1
ATOM 968 C C . LYS A 1 121 ? -13.602 14.148 6.426 1 84.19 121 LYS A C 1
ATOM 970 O O . LYS A 1 121 ? -13.18 13.031 6.121 1 84.19 121 LYS A O 1
ATOM 975 N N . ASP A 1 122 ? -13.594 15.203 5.625 1 87 122 ASP A N 1
ATOM 976 C CA . ASP A 1 122 ? -13.07 15.055 4.27 1 87 122 ASP A CA 1
ATOM 977 C C . ASP A 1 122 ? -11.586 14.688 4.293 1 87 122 ASP A C 1
ATOM 979 O O . ASP A 1 122 ? -11.148 13.82 3.535 1 87 122 ASP A O 1
ATOM 983 N N . LEU A 1 123 ? -10.898 15.336 5.18 1 91 123 LEU A N 1
ATOM 984 C CA . LEU A 1 123 ? -9.477 15.047 5.32 1 91 123 LEU A CA 1
ATOM 985 C C . LEU A 1 123 ? -9.25 13.602 5.758 1 91 123 LEU A C 1
ATOM 987 O O . LEU A 1 123 ? -8.438 12.891 5.16 1 91 123 LEU A O 1
ATOM 991 N N . LYS A 1 124 ? -9.992 13.18 6.746 1 91.44 124 LYS A N 1
ATOM 992 C CA . LYS A 1 124 ? -9.859 11.82 7.27 1 91.44 124 LYS A CA 1
ATOM 993 C C . LYS A 1 124 ? -10.156 10.781 6.191 1 91.44 124 LYS A C 1
ATOM 995 O O . LYS A 1 124 ? -9.43 9.797 6.059 1 91.44 124 LYS A O 1
ATOM 1000 N N . THR A 1 125 ? -11.125 11.055 5.391 1 90.69 125 THR A N 1
ATOM 1001 C CA . THR A 1 125 ? -11.516 10.141 4.32 1 90.69 125 THR A CA 1
ATOM 1002 C C . THR A 1 125 ? -10.398 10.016 3.289 1 90.69 125 THR A C 1
ATOM 1004 O O . THR A 1 125 ? -10.039 8.906 2.885 1 90.69 125 THR A O 1
ATOM 1007 N N . GLN A 1 126 ? -9.812 11.117 2.932 1 92.62 126 GLN A N 1
ATOM 1008 C CA . GLN A 1 126 ? -8.742 11.117 1.937 1 92.62 126 GLN A CA 1
ATOM 1009 C C . GLN A 1 126 ? -7.504 10.398 2.461 1 92.62 126 GLN A C 1
ATOM 1011 O O . GLN A 1 126 ? -6.875 9.625 1.736 1 92.62 126 GLN A O 1
ATOM 1016 N N . LEU A 1 127 ? -7.277 10.617 3.672 1 95.5 127 LEU A N 1
ATOM 1017 C CA . LEU A 1 127 ? -6.078 10.023 4.258 1 95.5 127 LEU A CA 1
ATOM 1018 C C . LEU A 1 127 ? -6.227 8.508 4.387 1 95.5 127 LEU A C 1
ATOM 1020 O O . LEU A 1 127 ? -5.27 7.77 4.16 1 95.5 127 LEU A O 1
ATOM 1024 N N . LYS A 1 128 ? -7.348 8.031 4.691 1 93.94 128 LYS A N 1
ATOM 1025 C CA . LYS A 1 128 ? -7.59 6.602 4.883 1 93.94 128 LYS A CA 1
ATOM 1026 C C . LYS A 1 128 ? -7.363 5.828 3.588 1 93.94 128 LYS A C 1
ATOM 1028 O O . LYS A 1 128 ? -6.914 4.68 3.615 1 93.94 128 LYS A O 1
ATOM 1033 N N . LEU A 1 129 ? -7.586 6.438 2.502 1 94.06 129 LEU A N 1
ATOM 1034 C CA . LEU A 1 129 ? -7.418 5.805 1.199 1 94.06 129 LEU A CA 1
ATOM 1035 C C . LEU A 1 129 ? -5.949 5.496 0.93 1 94.06 129 LEU A C 1
ATOM 1037 O O . LEU A 1 129 ? -5.633 4.629 0.114 1 94.06 129 LEU A O 1
ATOM 1041 N N . LEU A 1 130 ? -5.094 6.242 1.638 1 96.62 130 LEU A N 1
ATOM 1042 C CA . LEU A 1 130 ? -3.666 6.191 1.34 1 96.62 130 LEU A CA 1
ATOM 1043 C C . LEU A 1 130 ? -2.98 5.098 2.15 1 96.62 130 LEU A C 1
ATOM 1045 O O . LEU A 1 130 ? -1.837 4.734 1.868 1 96.62 130 LEU A O 1
ATOM 1049 N N . ILE A 1 131 ? -3.662 4.574 3.119 1 96.06 131 ILE A N 1
ATOM 1050 C CA . ILE A 1 131 ? -3.043 3.65 4.062 1 96.06 131 ILE A CA 1
ATOM 1051 C C . ILE A 1 131 ? -3.221 2.215 3.574 1 96.06 131 ILE A C 1
ATOM 1053 O O . ILE A 1 131 ? -4.348 1.743 3.408 1 96.06 131 ILE A O 1
ATOM 1057 N N . PRO A 1 132 ? -2.104 1.541 3.355 1 95.25 132 PRO A N 1
ATOM 1058 C CA . PRO A 1 132 ? -2.234 0.129 2.988 1 95.25 132 PRO A CA 1
ATOM 1059 C C . PRO A 1 132 ? -3.029 -0.676 4.012 1 95.25 132 PRO A C 1
ATOM 1061 O O . PRO A 1 132 ? -2.955 -0.4 5.215 1 95.25 132 PRO A O 1
ATOM 1064 N N . GLN A 1 133 ? -3.676 -1.744 3.564 1 93.25 133 GLN A N 1
ATOM 1065 C CA . GLN A 1 133 ? -4.621 -2.516 4.367 1 93.25 133 GLN A CA 1
ATOM 1066 C C . GLN A 1 133 ? -3.918 -3.199 5.535 1 93.25 133 GLN A C 1
ATOM 1068 O O . GLN A 1 133 ? -4.512 -3.389 6.598 1 93.25 133 GLN A O 1
ATOM 1073 N N . LEU A 1 134 ? -2.699 -3.533 5.398 1 94.62 134 LEU A N 1
ATOM 1074 C CA . LEU A 1 134 ? -1.976 -4.285 6.414 1 94.62 134 LEU A CA 1
ATOM 1075 C C . LEU A 1 134 ? -1.393 -3.354 7.469 1 94.62 134 LEU A C 1
ATOM 1077 O O . LEU A 1 134 ? -0.852 -3.812 8.477 1 94.62 134 LEU A O 1
ATOM 1081 N N . GLU A 1 135 ? -1.532 -2.051 7.203 1 96.06 135 GLU A N 1
ATOM 1082 C CA . GLU A 1 135 ? -0.912 -1.089 8.109 1 96.06 135 GLU A CA 1
ATOM 1083 C C . GLU A 1 135 ? -1.934 -0.513 9.086 1 96.06 135 GLU A C 1
ATOM 1085 O O . GLU A 1 135 ? -3.098 -0.313 8.734 1 96.06 135 GLU A O 1
ATOM 1090 N N . GLN A 1 136 ? -1.458 -0.251 10.258 1 92.88 136 GLN A N 1
ATOM 1091 C CA . GLN A 1 136 ? -2.258 0.545 11.18 1 92.88 136 GLN A CA 1
ATOM 1092 C C . GLN A 1 136 ? -2.309 2.006 10.75 1 92.88 136 GLN A C 1
ATOM 1094 O O . GLN A 1 136 ? -1.298 2.568 10.32 1 92.88 136 GLN A O 1
ATOM 1099 N N . PRO A 1 137 ? -3.516 2.516 10.867 1 93.19 137 PRO A N 1
ATOM 1100 C CA . PRO A 1 137 ? -3.566 3.945 10.555 1 93.19 137 PRO A CA 1
ATOM 1101 C C . PRO A 1 137 ? -2.736 4.789 11.516 1 93.19 137 PRO A C 1
ATOM 1103 O O . PRO A 1 137 ? -2.559 4.41 12.68 1 93.19 137 PRO A O 1
ATOM 1106 N N . PRO A 1 138 ? -2.242 5.941 11.016 1 93 138 PRO A N 1
ATOM 1107 C CA . PRO A 1 138 ? -1.597 6.883 11.93 1 93 138 PRO A CA 1
ATOM 1108 C C . PRO A 1 138 ? -2.475 7.238 13.133 1 93 138 PRO A C 1
ATOM 1110 O O . PRO A 1 138 ? -3.703 7.262 13.016 1 93 138 PRO A O 1
ATOM 1113 N N . ARG A 1 139 ? -1.891 7.535 14.195 1 88.81 139 ARG A N 1
ATOM 1114 C CA . ARG A 1 139 ? -2.615 7.805 15.43 1 88.81 139 ARG A CA 1
ATOM 1115 C C . ARG A 1 139 ? -3.445 9.078 15.312 1 88.81 139 ARG A C 1
ATOM 1117 O O . ARG A 1 139 ? -4.52 9.18 15.914 1 88.81 139 ARG A O 1
ATOM 1124 N N . PHE A 1 140 ? -2.969 9.992 14.477 1 87.06 140 PHE A N 1
ATOM 1125 C CA . PHE A 1 140 ? -3.699 11.25 14.367 1 87.06 140 PHE A CA 1
ATOM 1126 C C . PHE A 1 140 ? -5 11.055 13.602 1 87.06 140 PHE A C 1
ATOM 1128 O O . PHE A 1 140 ? -5.852 11.945 13.57 1 87.06 140 PHE A O 1
ATOM 1135 N N . LEU A 1 141 ? -5.145 9.875 13.008 1 87.5 141 LEU A N 1
ATOM 1136 C CA . LEU A 1 141 ? -6.395 9.586 12.32 1 87.5 141 LEU A CA 1
ATOM 1137 C C . LEU A 1 141 ? -7.426 9.008 13.289 1 87.5 141 LEU A C 1
ATOM 1139 O O . LEU A 1 141 ? -8.562 8.742 12.906 1 87.5 141 LEU A O 1
ATOM 1143 N N . ALA A 1 142 ? -7.07 8.594 14.516 1 77.62 142 ALA A N 1
ATOM 1144 C CA . ALA A 1 142 ? -7.965 8.008 15.508 1 77.62 142 ALA A CA 1
ATOM 1145 C C . ALA A 1 142 ? -9.078 8.977 15.891 1 77.62 142 ALA A C 1
ATOM 1147 O O . ALA A 1 142 ? -8.891 10.195 15.844 1 77.62 142 ALA A O 1
ATOM 1148 N N . MET B 1 1 ? 34.156 -32.25 18.438 1 25.28 1 MET B N 1
ATOM 1149 C CA . MET B 1 1 ? 33.344 -31.062 18.312 1 25.28 1 MET B CA 1
ATOM 1150 C C . MET B 1 1 ? 32.281 -31.25 17.219 1 25.28 1 MET B C 1
ATOM 1152 O O . MET B 1 1 ? 32.594 -31.391 16.047 1 25.28 1 MET B O 1
ATOM 1156 N N . MET B 1 2 ? 31.172 -31.891 17.438 1 26.38 2 MET B N 1
ATOM 1157 C CA . MET B 1 2 ? 30.141 -32.25 16.469 1 26.38 2 MET B CA 1
ATOM 1158 C C . MET B 1 2 ? 29.516 -30.984 15.867 1 26.38 2 MET B C 1
ATOM 1160 O O . MET B 1 2 ? 29.172 -30.047 16.578 1 26.38 2 MET B O 1
ATOM 1164 N N . ARG B 1 3 ? 29.984 -30.562 14.664 1 32.03 3 ARG B N 1
ATOM 1165 C CA . ARG B 1 3 ? 29.328 -29.469 13.961 1 32.03 3 ARG B CA 1
ATOM 1166 C C . ARG B 1 3 ? 27.812 -29.562 14.117 1 32.03 3 ARG B C 1
ATOM 1168 O O . ARG B 1 3 ? 27.219 -30.609 13.875 1 32.03 3 ARG B O 1
ATOM 1175 N N . ARG B 1 4 ? 27.281 -29.016 15.195 1 33.69 4 ARG B N 1
ATOM 1176 C CA . ARG B 1 4 ? 25.828 -28.844 15.188 1 33.69 4 ARG B CA 1
ATOM 1177 C C . ARG B 1 4 ? 25.312 -28.594 13.766 1 33.69 4 ARG B C 1
ATOM 1179 O O . ARG B 1 4 ? 25.5 -27.516 13.219 1 33.69 4 ARG B O 1
ATOM 1186 N N . GLY B 1 5 ? 25.422 -29.375 12.805 1 35.38 5 GLY B N 1
ATOM 1187 C CA . GLY B 1 5 ? 24.875 -29.344 11.461 1 35.38 5 GLY B CA 1
ATOM 1188 C C . GLY B 1 5 ? 23.438 -28.859 11.414 1 35.38 5 GLY B C 1
ATOM 1189 O O . GLY B 1 5 ? 22.5 -29.641 11.625 1 35.38 5 GLY B O 1
ATOM 1190 N N . GLY B 1 6 ? 23.062 -27.781 12.141 1 41.09 6 GLY B N 1
ATOM 1191 C CA . GLY B 1 6 ? 21.703 -27.281 12.289 1 41.09 6 GLY B CA 1
ATOM 1192 C C . GLY B 1 6 ? 20.906 -27.344 11 1 41.09 6 GLY B C 1
ATOM 1193 O O . GLY B 1 6 ? 21.375 -26.922 9.945 1 41.09 6 GLY B O 1
ATOM 1194 N N . ASN B 1 7 ? 20.203 -28.281 10.609 1 42.53 7 ASN B N 1
ATOM 1195 C CA . ASN B 1 7 ? 19.219 -28.438 9.531 1 42.53 7 ASN B CA 1
ATOM 1196 C C . ASN B 1 7 ? 18.453 -27.141 9.281 1 42.53 7 ASN B C 1
ATOM 1198 O O . ASN B 1 7 ? 17.547 -26.797 10.047 1 42.53 7 ASN B O 1
ATOM 1202 N N . GLN B 1 8 ? 18.891 -25.953 9.141 1 52.34 8 GLN B N 1
ATOM 1203 C CA . GLN B 1 8 ? 18.234 -24.688 8.828 1 52.34 8 GLN B CA 1
ATOM 1204 C C . GLN B 1 8 ? 17.094 -24.906 7.828 1 52.34 8 GLN B C 1
ATOM 1206 O O . GLN B 1 8 ? 17.328 -25.375 6.707 1 52.34 8 GLN B O 1
ATOM 1211 N N . MET B 1 9 ? 15.898 -25.359 8.281 1 61.22 9 MET B N 1
ATOM 1212 C CA . MET B 1 9 ? 14.695 -25.578 7.477 1 61.22 9 MET B CA 1
ATOM 1213 C C . MET B 1 9 ? 14.57 -24.5 6.398 1 61.22 9 MET B C 1
ATOM 1215 O O . MET B 1 9 ? 14.734 -23.312 6.68 1 61.22 9 MET B O 1
ATOM 1219 N N . THR B 1 10 ? 14.742 -24.797 5.133 1 78.19 10 THR B N 1
ATOM 1220 C CA . THR B 1 10 ? 14.625 -23.969 3.936 1 78.19 10 THR B CA 1
ATOM 1221 C C . THR B 1 10 ? 13.281 -23.25 3.9 1 78.19 10 THR B C 1
ATOM 1223 O O . THR B 1 10 ? 12.227 -23.891 3.9 1 78.19 10 THR B O 1
ATOM 1226 N N . GLU B 1 11 ? 13.352 -21.922 4.203 1 92.56 11 GLU B N 1
ATOM 1227 C CA . GLU B 1 11 ? 12.141 -21.094 4.219 1 92.56 11 GLU B CA 1
ATOM 1228 C C . GLU B 1 11 ? 11.961 -20.359 2.895 1 92.56 11 GLU B C 1
ATOM 1230 O O . GLU B 1 11 ? 12.93 -20.156 2.158 1 92.56 11 GLU B O 1
ATOM 1235 N N . VAL B 1 12 ? 10.727 -20.172 2.582 1 97.06 12 VAL B N 1
ATOM 1236 C CA . VAL B 1 12 ? 10.43 -19.375 1.399 1 97.06 12 VAL B CA 1
ATOM 1237 C C . VAL B 1 12 ? 10.883 -17.938 1.626 1 97.06 12 VAL B C 1
ATOM 1239 O O . VAL B 1 12 ? 10.602 -17.344 2.672 1 97.06 12 VAL B O 1
A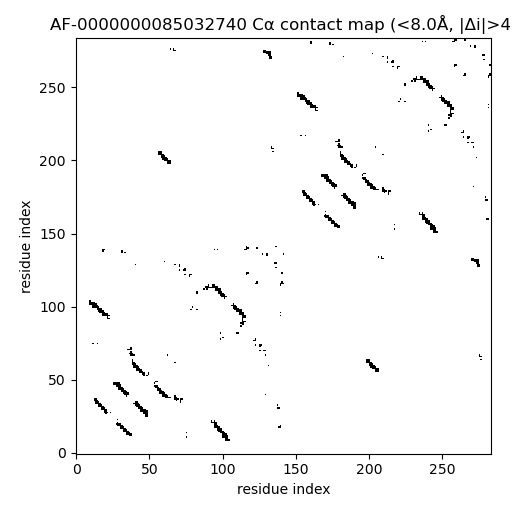TOM 1242 N N . SER B 1 13 ? 11.672 -17.359 0.681 1 97.75 13 SER B N 1
ATOM 1243 C CA . SER B 1 13 ? 12.133 -15.984 0.818 1 97.75 13 SER B CA 1
ATOM 1244 C C . SER B 1 13 ? 11.352 -15.055 -0.104 1 97.75 13 SER B C 1
ATOM 1246 O O . SER B 1 13 ? 11.234 -13.859 0.171 1 97.75 13 SER B O 1
ATOM 1248 N N . LYS B 1 14 ? 10.852 -15.656 -1.163 1 98.12 14 LYS B N 1
ATOM 1249 C CA . LYS B 1 14 ? 10.18 -14.828 -2.158 1 98.12 14 LYS B CA 1
ATOM 1250 C C . LYS B 1 14 ? 9.211 -15.648 -3 1 98.12 14 LYS B C 1
ATOM 1252 O O . LYS B 1 14 ? 9.5 -16.797 -3.344 1 98.12 14 LYS B O 1
ATOM 1257 N N . ILE B 1 15 ? 8.086 -15.078 -3.342 1 98.06 15 ILE B N 1
ATOM 1258 C CA . ILE B 1 15 ? 7.094 -15.672 -4.223 1 98.06 15 ILE B CA 1
ATOM 1259 C C . ILE B 1 15 ? 6.754 -14.703 -5.352 1 98.06 15 ILE B C 1
ATOM 1261 O O . ILE B 1 15 ? 6.516 -13.516 -5.109 1 98.06 15 ILE B O 1
ATOM 1265 N N . THR B 1 16 ? 6.812 -15.172 -6.551 1 98.06 16 THR B N 1
ATOM 1266 C CA . THR B 1 16 ? 6.352 -14.391 -7.691 1 98.06 16 THR B CA 1
ATOM 1267 C C . THR B 1 16 ? 5.215 -15.102 -8.414 1 98.06 16 THR B C 1
ATOM 1269 O O . THR B 1 16 ? 5.324 -16.281 -8.734 1 98.06 16 THR B O 1
ATOM 1272 N N . LEU B 1 17 ? 4.125 -14.398 -8.578 1 96.12 17 LEU B N 1
ATOM 1273 C CA . LEU B 1 17 ? 3.025 -14.852 -9.422 1 96.12 17 LEU B CA 1
ATOM 1274 C C . LEU B 1 17 ? 3.043 -14.133 -10.766 1 96.12 17 LEU B C 1
ATOM 1276 O O . LEU B 1 17 ? 3.055 -12.898 -10.812 1 96.12 17 LEU B O 1
ATOM 1280 N N . ILE B 1 18 ? 3.012 -14.883 -11.828 1 94.62 18 ILE B N 1
ATOM 1281 C CA . ILE B 1 18 ? 3.033 -14.328 -13.18 1 94.62 18 ILE B CA 1
ATOM 1282 C C . ILE B 1 18 ? 1.758 -14.727 -13.922 1 94.62 18 ILE B C 1
ATOM 1284 O O . ILE B 1 18 ? 1.479 -15.914 -14.094 1 94.62 18 ILE B O 1
ATOM 1288 N N . GLY B 1 19 ? 0.959 -13.703 -14.227 1 91.62 19 GLY B N 1
ATOM 1289 C CA . GLY B 1 19 ? -0.242 -13.93 -15.016 1 91.62 19 GLY B CA 1
ATOM 1290 C C . GLY B 1 19 ? -0.081 -13.531 -16.469 1 91.62 19 GLY B C 1
ATOM 1291 O O . GLY B 1 19 ? 0.567 -12.523 -16.781 1 91.62 19 GLY B O 1
ATOM 1292 N N . HIS B 1 20 ? -0.705 -14.352 -17.312 1 87.44 20 HIS B N 1
ATOM 1293 C CA . HIS B 1 20 ? -0.739 -14.078 -18.75 1 87.44 20 HIS B CA 1
ATOM 1294 C C . HIS B 1 20 ? -2.168 -14.086 -19.266 1 87.44 20 HIS B C 1
ATOM 1296 O O . HIS B 1 20 ? -3.033 -14.773 -18.734 1 87.44 20 HIS B O 1
ATOM 1302 N N . SER B 1 21 ? -2.596 -13.117 -20.25 1 79.38 21 SER B N 1
ATOM 1303 C CA . SER B 1 21 ? -3.934 -13.055 -20.828 1 79.38 21 SER B CA 1
ATOM 1304 C C . SER B 1 21 ? -4.309 -14.375 -21.5 1 79.38 21 SER B C 1
ATOM 1306 O O . SER B 1 21 ? -5.492 -14.672 -21.672 1 79.38 21 SER B O 1
ATOM 1308 N N . GLY B 1 22 ? -3.688 -15.406 -21.453 1 66.94 22 GLY B N 1
ATOM 1309 C CA . GLY B 1 22 ? -3.99 -16.609 -22.203 1 66.94 22 GLY B CA 1
ATOM 1310 C C . GLY B 1 22 ? -4.059 -16.391 -23.703 1 66.94 22 GLY B C 1
ATOM 1311 O O . GLY B 1 22 ? -3.295 -15.602 -24.25 1 66.94 22 GLY B O 1
ATOM 1312 N N . TRP B 1 23 ? -5.148 -17.203 -24.266 1 66 23 TRP B N 1
ATOM 1313 C CA . TRP B 1 23 ? -5.34 -17.234 -25.703 1 66 23 TRP B CA 1
ATOM 1314 C C . TRP B 1 23 ? -6.355 -16.188 -26.156 1 66 23 TRP B C 1
ATOM 1316 O O . TRP B 1 23 ? -7.445 -16.094 -25.578 1 66 23 TRP B O 1
ATOM 1326 N N . GLY B 1 24 ? -5.816 -14.938 -26.422 1 67.88 24 GLY B N 1
ATOM 1327 C CA . GLY B 1 24 ? -6.711 -13.922 -26.953 1 67.88 24 GLY B CA 1
ATOM 1328 C C . GLY B 1 24 ? -6.035 -12.992 -27.938 1 67.88 24 GLY B C 1
ATOM 1329 O O . GLY B 1 24 ? -4.926 -13.266 -28.406 1 67.88 24 GLY B O 1
ATOM 1330 N N . PRO B 1 25 ? -6.875 -12.125 -28.344 1 77.31 25 PRO B N 1
ATOM 1331 C CA . PRO B 1 25 ? -6.305 -11.172 -29.297 1 77.31 25 PRO B CA 1
ATOM 1332 C C . PRO B 1 25 ? -5.062 -10.469 -28.75 1 77.31 25 PRO B C 1
ATOM 1334 O O . PRO B 1 25 ? -4.977 -10.203 -27.547 1 77.31 25 PRO B O 1
ATOM 1337 N N . VAL B 1 26 ? -4.148 -10.289 -29.641 1 77.56 26 VAL B N 1
ATOM 1338 C CA . VAL B 1 26 ? -2.861 -9.695 -29.297 1 77.56 26 VAL B CA 1
ATOM 1339 C C . VAL B 1 26 ? -3.084 -8.336 -28.625 1 77.56 26 VAL B C 1
ATOM 1341 O O 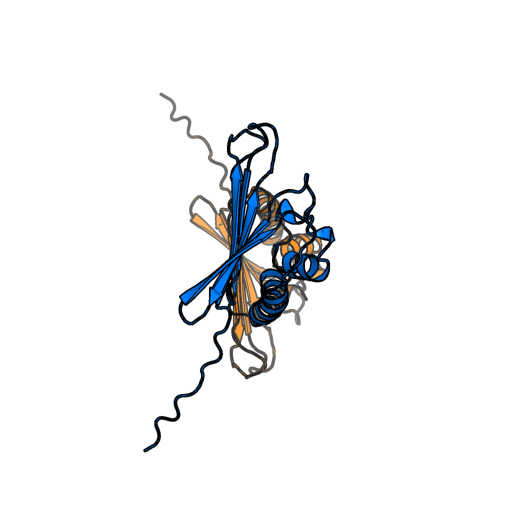. VAL B 1 26 ? -2.314 -7.938 -27.75 1 77.56 26 VAL B O 1
ATOM 1344 N N . GLU B 1 27 ? -4.16 -7.68 -28.969 1 78.25 27 GLU B N 1
ATOM 1345 C CA . GLU B 1 27 ? -4.453 -6.344 -28.469 1 78.25 27 GLU B CA 1
ATOM 1346 C C . GLU B 1 27 ? -4.801 -6.383 -26.984 1 78.25 27 GLU B C 1
ATOM 1348 O O . GLU B 1 27 ? -4.695 -5.367 -26.281 1 78.25 27 GLU B O 1
ATOM 1353 N N . GLU B 1 28 ? -5.129 -7.578 -26.5 1 79.38 28 GLU B N 1
ATOM 1354 C CA . GLU B 1 28 ? -5.535 -7.707 -25.094 1 79.38 28 GLU B CA 1
ATOM 1355 C C . GLU B 1 28 ? -4.5 -8.492 -24.297 1 79.38 28 GLU B C 1
ATOM 1357 O O . GLU B 1 28 ? -4.664 -8.695 -23.094 1 79.38 28 GLU B O 1
ATOM 1362 N N . ALA B 1 29 ? -3.408 -8.852 -25.031 1 86.19 29 ALA B N 1
ATOM 1363 C CA . ALA B 1 29 ? -2.395 -9.688 -24.391 1 86.19 29 ALA B CA 1
ATOM 1364 C C . ALA B 1 29 ? -1.576 -8.883 -23.391 1 86.19 29 ALA B C 1
ATOM 1366 O O . ALA B 1 29 ? -1.248 -7.719 -23.641 1 86.19 29 ALA B O 1
ATOM 1367 N N . TYR B 1 30 ? -1.304 -9.469 -22.234 1 90.31 30 TYR B N 1
ATOM 1368 C CA . TYR B 1 30 ? -0.544 -8.812 -21.188 1 90.31 30 TYR B CA 1
ATOM 1369 C C . TYR B 1 30 ? 0.244 -9.82 -20.359 1 90.31 30 TYR B C 1
ATOM 1371 O O . TYR B 1 30 ? 0.012 -11.031 -20.469 1 90.31 30 TYR B O 1
ATOM 1379 N N . GLU B 1 31 ? 1.231 -9.305 -19.75 1 92.44 31 GLU B N 1
ATOM 1380 C CA . GLU B 1 31 ? 1.902 -10 -18.656 1 92.44 31 GLU B CA 1
ATOM 1381 C C . GLU B 1 31 ? 1.849 -9.18 -17.359 1 92.44 31 GLU B C 1
ATOM 1383 O O . GLU B 1 31 ? 2.035 -7.965 -17.391 1 92.44 31 GLU B O 1
ATOM 1388 N N . GLU B 1 32 ? 1.521 -9.836 -16.359 1 95.38 32 GLU B N 1
ATOM 1389 C CA . GLU B 1 32 ? 1.577 -9.18 -15.055 1 95.38 32 GLU B CA 1
ATOM 1390 C C . GLU B 1 32 ? 2.355 -10.023 -14.047 1 95.38 32 GLU B C 1
ATOM 1392 O O . GLU B 1 32 ? 2.426 -11.242 -14.172 1 95.38 32 GLU B O 1
ATOM 1397 N N . ARG B 1 33 ? 3.008 -9.32 -13.141 1 97.06 33 ARG B N 1
ATOM 1398 C CA . ARG B 1 33 ? 3.857 -9.969 -12.148 1 97.06 33 ARG B CA 1
ATOM 1399 C C . ARG B 1 33 ? 3.639 -9.367 -10.766 1 97.06 33 ARG B C 1
ATOM 1401 O O . ARG B 1 33 ? 3.699 -8.148 -10.594 1 97.06 33 ARG B O 1
ATOM 1408 N N . LEU B 1 34 ? 3.293 -10.188 -9.844 1 97.94 34 LEU B N 1
ATOM 1409 C CA . LEU B 1 34 ? 3.221 -9.836 -8.43 1 97.94 34 LEU B CA 1
ATOM 1410 C C . LEU B 1 34 ? 4.301 -10.562 -7.633 1 97.94 34 LEU B C 1
ATOM 1412 O O . LEU B 1 34 ? 4.309 -11.789 -7.566 1 97.94 34 LEU B O 1
ATOM 1416 N N . THR B 1 35 ? 5.246 -9.812 -7.062 1 98.69 35 THR B N 1
ATOM 1417 C CA . THR B 1 35 ? 6.324 -10.383 -6.258 1 98.69 35 THR B CA 1
ATOM 1418 C C . THR B 1 35 ? 6.16 -10.008 -4.789 1 98.69 35 THR B C 1
ATOM 1420 O O . THR B 1 35 ? 5.949 -8.836 -4.461 1 98.69 35 THR B O 1
ATOM 1423 N N . VAL B 1 36 ? 6.234 -10.984 -3.947 1 98.62 36 VAL B N 1
ATOM 1424 C CA . VAL B 1 36 ? 5.992 -10.773 -2.525 1 98.62 36 VAL B CA 1
ATOM 1425 C C . VAL B 1 36 ? 7.145 -11.359 -1.711 1 98.62 36 VAL B C 1
ATOM 1427 O O . VAL B 1 36 ? 7.582 -12.484 -1.957 1 98.62 36 VAL B O 1
ATOM 1430 N N . SER B 1 37 ? 7.711 -10.648 -0.819 1 98.31 37 SER B N 1
ATOM 1431 C CA . SER B 1 37 ? 8.609 -11.086 0.243 1 98.31 37 SER B CA 1
ATOM 1432 C C . SER B 1 37 ? 8.102 -10.648 1.613 1 98.31 37 SER B C 1
ATOM 1434 O O . SER B 1 37 ? 6.996 -10.117 1.729 1 98.31 37 SER B O 1
ATOM 1436 N N . ALA B 1 38 ? 8.906 -10.914 2.582 1 97.31 38 ALA B N 1
ATOM 1437 C CA . ALA B 1 38 ? 8.477 -10.609 3.945 1 97.31 38 ALA B CA 1
ATOM 1438 C C . ALA B 1 38 ? 8.398 -9.102 4.168 1 97.31 38 ALA B C 1
ATOM 1440 O O . ALA B 1 38 ? 7.723 -8.641 5.09 1 97.31 38 ALA B O 1
ATOM 1441 N N . ALA B 1 39 ? 9.039 -8.289 3.303 1 97.88 39 ALA B N 1
ATOM 1442 C CA . ALA B 1 39 ? 9.109 -6.859 3.592 1 97.88 39 ALA B CA 1
ATOM 1443 C C . ALA B 1 39 ? 8.555 -6.035 2.434 1 97.88 39 ALA B C 1
ATOM 1445 O O . ALA B 1 39 ? 8.391 -4.82 2.551 1 97.88 39 ALA B O 1
ATOM 1446 N N . GLU B 1 40 ? 8.266 -6.734 1.341 1 98.5 40 GLU B N 1
ATOM 1447 C CA . GLU B 1 40 ? 7.957 -5.93 0.162 1 98.5 40 GLU B CA 1
ATOM 1448 C C . GLU B 1 40 ? 6.984 -6.656 -0.761 1 98.5 40 GLU B C 1
ATOM 1450 O O . GLU B 1 40 ? 7.07 -7.879 -0.923 1 98.5 40 GLU B O 1
ATOM 1455 N N . VAL B 1 41 ? 6.098 -5.863 -1.351 1 98.62 41 VAL B N 1
ATOM 1456 C CA . VAL B 1 41 ? 5.23 -6.312 -2.436 1 98.62 41 VAL B CA 1
ATOM 1457 C C . VAL B 1 41 ? 5.438 -5.43 -3.664 1 98.62 41 VAL B C 1
ATOM 1459 O O . VAL B 1 41 ? 5.41 -4.203 -3.566 1 98.62 41 VAL B O 1
ATOM 1462 N N . THR B 1 42 ? 5.68 -6.055 -4.805 1 98.69 42 THR B N 1
ATOM 1463 C CA . THR B 1 42 ? 5.84 -5.324 -6.059 1 98.69 42 THR B CA 1
ATOM 1464 C C . THR B 1 42 ? 4.926 -5.895 -7.141 1 98.69 42 THR B C 1
ATOM 1466 O O . THR B 1 42 ? 4.758 -7.113 -7.234 1 98.69 42 THR B O 1
ATOM 1469 N N . TYR B 1 43 ? 4.367 -4.98 -7.879 1 98.56 43 TYR B N 1
ATOM 1470 C CA . TYR B 1 43 ? 3.498 -5.363 -8.984 1 98.56 43 TYR B CA 1
ATOM 1471 C C . TYR B 1 43 ? 3.896 -4.637 -10.266 1 98.56 43 TYR B C 1
ATOM 1473 O O . TYR B 1 43 ? 4.254 -3.457 -10.234 1 98.56 43 TYR B O 1
ATOM 1481 N N . ARG B 1 44 ? 3.83 -5.422 -11.367 1 98 44 ARG B N 1
ATOM 1482 C CA . ARG B 1 44 ? 4.047 -4.863 -12.695 1 98 44 ARG B CA 1
ATOM 1483 C C . ARG B 1 44 ? 3.033 -5.414 -13.695 1 98 44 ARG B C 1
ATOM 1485 O O . ARG B 1 44 ? 2.781 -6.621 -13.727 1 98 44 ARG B O 1
ATOM 1492 N N . TYR B 1 45 ? 2.43 -4.543 -14.367 1 96.38 45 TYR B N 1
ATOM 1493 C CA . TYR B 1 45 ? 1.564 -4.867 -15.5 1 96.38 45 TYR B CA 1
ATOM 1494 C C . TYR B 1 45 ? 2.172 -4.375 -16.812 1 96.38 45 TYR B C 1
ATOM 1496 O O . TYR B 1 45 ? 2.545 -3.203 -16.922 1 96.38 45 TYR B O 1
ATOM 1504 N N . HIS B 1 46 ? 2.314 -5.316 -17.703 1 94.81 46 HIS B N 1
ATOM 1505 C CA . HIS B 1 46 ? 2.883 -5.012 -19.016 1 94.81 46 HIS B CA 1
ATOM 1506 C C . HIS B 1 46 ? 1.962 -5.477 -20.141 1 94.81 46 HIS B C 1
ATOM 1508 O O . HIS B 1 46 ? 1.935 -6.664 -20.469 1 94.81 46 HIS B O 1
ATOM 1514 N N . PRO B 1 47 ? 1.298 -4.52 -20.75 1 92.31 47 PRO B N 1
ATOM 1515 C CA . PRO B 1 47 ? 0.556 -4.902 -21.953 1 92.31 47 PRO B CA 1
ATOM 1516 C C . PRO B 1 47 ? 1.466 -5.16 -23.141 1 92.31 47 PRO B C 1
ATOM 1518 O O . PRO B 1 47 ? 2.455 -4.445 -23.344 1 92.31 47 PRO B O 1
ATOM 1521 N N . ILE B 1 48 ? 1.181 -6.117 -23.875 1 87.62 48 ILE B N 1
ATOM 1522 C CA . ILE B 1 48 ? 1.973 -6.426 -25.062 1 87.62 48 ILE B CA 1
ATOM 1523 C C . ILE B 1 48 ? 1.844 -5.293 -26.078 1 87.62 48 ILE B C 1
ATOM 1525 O O . ILE B 1 48 ? 2.832 -4.883 -26.688 1 87.62 48 ILE B O 1
ATOM 1529 N N . LYS B 1 49 ? 0.604 -4.785 -26.25 1 88.31 49 LYS B N 1
ATOM 1530 C CA . LYS B 1 49 ? 0.356 -3.578 -27.031 1 88.31 49 LYS B CA 1
ATOM 1531 C C . LYS B 1 49 ? -0.245 -2.475 -26.172 1 88.31 49 LYS B C 1
ATOM 1533 O O . LYS B 1 49 ? -1.395 -2.574 -25.734 1 88.31 49 LYS B O 1
ATOM 1538 N N . ALA B 1 50 ? 0.521 -1.504 -25.969 1 87.81 50 ALA B N 1
ATOM 1539 C CA . ALA B 1 50 ? 0.071 -0.393 -25.141 1 87.81 50 ALA B CA 1
ATOM 1540 C C . ALA B 1 50 ? -0.884 0.519 -25.906 1 87.81 50 ALA B C 1
ATOM 1542 O O . ALA B 1 50 ? -0.687 0.773 -27.094 1 87.81 50 ALA B O 1
ATOM 1543 N N . THR B 1 51 ? -1.949 0.821 -25.312 1 85.44 51 THR B N 1
ATOM 1544 C CA . THR B 1 51 ? -2.883 1.835 -25.781 1 85.44 51 THR B CA 1
ATOM 1545 C C . THR B 1 51 ? -3.139 2.885 -24.703 1 85.44 51 THR B C 1
ATOM 1547 O O . THR B 1 51 ? -2.59 2.797 -23.609 1 85.44 51 THR B O 1
ATOM 1550 N N . ALA B 1 52 ? -3.924 3.881 -25.047 1 85.12 52 ALA B N 1
ATOM 1551 C CA . ALA B 1 52 ? -4.254 4.922 -24.078 1 85.12 52 ALA B CA 1
ATOM 1552 C C . ALA B 1 52 ? -5.027 4.344 -22.891 1 85.12 52 ALA B C 1
ATOM 1554 O O . ALA 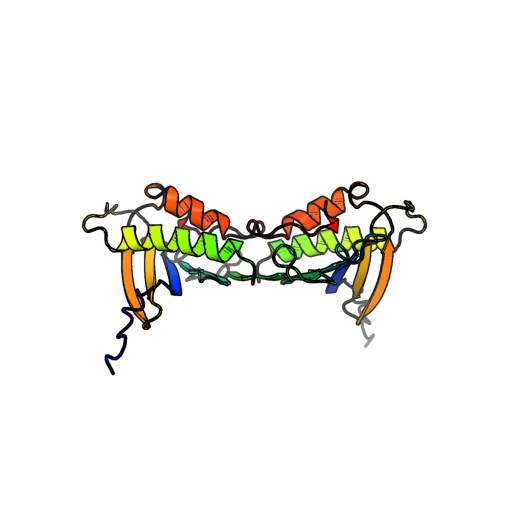B 1 52 ? -4.918 4.84 -21.766 1 85.12 52 ALA B O 1
ATOM 1555 N N . GLU B 1 53 ? -5.77 3.238 -23.125 1 84.75 53 GLU B N 1
ATOM 1556 C CA . GLU B 1 53 ? -6.625 2.635 -22.109 1 84.75 53 GLU B CA 1
ATOM 1557 C C . GLU B 1 53 ? -5.941 1.439 -21.453 1 84.75 53 GLU B C 1
ATOM 1559 O O . GLU B 1 53 ? -6.422 0.923 -20.438 1 84.75 53 GLU B O 1
ATOM 1564 N N . ASN B 1 54 ? -4.902 1.007 -22.078 1 88.06 54 ASN B N 1
ATOM 1565 C CA . ASN B 1 54 ? -4.145 -0.148 -21.609 1 88.06 54 ASN B CA 1
ATOM 1566 C C . ASN B 1 54 ? -2.648 0.151 -21.531 1 88.06 54 ASN B C 1
ATOM 1568 O O . ASN B 1 54 ? -1.909 -0.146 -22.469 1 88.06 54 ASN B O 1
ATOM 1572 N N . VAL B 1 55 ? -2.271 0.714 -20.359 1 91.19 55 VAL B N 1
ATOM 1573 C CA . VAL B 1 55 ? -0.9 1.191 -20.219 1 91.19 55 VAL B CA 1
ATOM 1574 C C . VAL B 1 55 ? -0.183 0.38 -19.141 1 91.19 55 VAL B C 1
ATOM 1576 O O . VAL B 1 55 ? -0.822 -0.176 -18.234 1 91.19 55 VAL B O 1
ATOM 1579 N N . ALA B 1 56 ? 1.086 0.334 -19.297 1 94.12 56 ALA B N 1
ATOM 1580 C CA . ALA B 1 56 ? 1.887 -0.313 -18.266 1 94.12 56 ALA B CA 1
ATOM 1581 C C . ALA B 1 56 ? 1.707 0.383 -16.906 1 94.12 56 ALA B C 1
ATOM 1583 O O . ALA B 1 56 ? 1.476 1.593 -16.859 1 94.12 56 ALA B O 1
ATOM 1584 N N . HIS B 1 57 ? 1.73 -0.42 -15.906 1 95.38 57 HIS B N 1
ATOM 1585 C CA . HIS B 1 57 ? 1.515 0.053 -14.547 1 95.38 57 HIS B CA 1
ATOM 1586 C C . HIS B 1 57 ? 2.391 -0.705 -13.555 1 95.38 57 HIS B C 1
ATOM 1588 O O . HIS B 1 57 ? 2.572 -1.918 -13.68 1 95.38 57 HIS B O 1
ATOM 1594 N N . ARG B 1 58 ? 2.973 0.06 -12.648 1 97.81 58 ARG B N 1
ATOM 1595 C CA . ARG B 1 58 ? 3.76 -0.593 -11.609 1 97.81 58 ARG B CA 1
ATOM 1596 C C . ARG B 1 58 ? 3.533 0.073 -10.258 1 97.81 58 ARG B C 1
ATOM 1598 O O . ARG B 1 58 ? 3.316 1.284 -10.18 1 97.81 58 ARG B O 1
ATOM 1605 N N . TRP B 1 59 ? 3.596 -0.714 -9.188 1 98.31 59 TRP B N 1
ATOM 1606 C CA . TRP B 1 59 ? 3.59 -0.177 -7.828 1 98.31 59 TRP B CA 1
ATOM 1607 C C . TRP B 1 59 ? 4.418 -1.053 -6.891 1 98.31 59 TRP B C 1
ATOM 1609 O O . TRP B 1 59 ? 4.727 -2.199 -7.219 1 98.31 59 TRP B O 1
ATOM 1619 N N . ARG B 1 60 ? 4.871 -0.452 -5.816 1 98.5 60 ARG B N 1
ATOM 1620 C CA . ARG B 1 60 ? 5.68 -1.101 -4.789 1 98.5 60 ARG B CA 1
ATOM 1621 C C . ARG B 1 60 ? 5.246 -0.661 -3.393 1 98.5 60 ARG B C 1
ATOM 1623 O O . ARG B 1 60 ? 4.93 0.512 -3.176 1 98.5 60 ARG B O 1
ATOM 1630 N N . TYR B 1 61 ? 5.176 -1.616 -2.529 1 98.19 61 TYR B N 1
ATOM 1631 C CA . TYR B 1 61 ? 4.855 -1.412 -1.121 1 98.19 61 TYR B CA 1
ATOM 1632 C C . TYR B 1 61 ? 5.891 -2.086 -0.226 1 98.19 61 TYR B C 1
ATOM 1634 O O . TYR B 1 61 ? 6.164 -3.279 -0.373 1 98.19 61 TYR B O 1
ATOM 1642 N N . TRP B 1 62 ? 6.539 -1.281 0.64 1 98.56 62 TRP B N 1
ATOM 1643 C CA . TRP B 1 62 ? 7.547 -1.762 1.579 1 98.56 62 TRP B CA 1
ATOM 1644 C C . TRP B 1 62 ? 7.18 -1.381 3.01 1 98.56 62 TRP B C 1
ATOM 1646 O O . TRP B 1 62 ? 6.676 -0.284 3.258 1 98.56 62 TRP B O 1
ATOM 1656 N N . THR B 1 63 ? 7.469 -2.314 3.947 1 98.31 63 THR B N 1
ATOM 1657 C CA . THR B 1 63 ? 7.207 -2.041 5.355 1 98.31 63 THR B CA 1
ATOM 1658 C C . THR B 1 63 ? 8.156 -2.838 6.246 1 98.31 63 THR B C 1
ATOM 1660 O O . THR B 1 63 ? 8.609 -3.922 5.867 1 98.31 63 THR B O 1
ATOM 1663 N N . ASP B 1 64 ? 8.43 -2.299 7.344 1 96.62 64 ASP B N 1
ATOM 1664 C CA . ASP B 1 64 ? 9.18 -3.064 8.336 1 96.62 64 ASP B CA 1
ATOM 1665 C C . ASP B 1 64 ? 8.258 -3.576 9.445 1 96.62 64 ASP B C 1
ATOM 1667 O O . ASP B 1 64 ? 8.727 -4.027 10.492 1 96.62 64 ASP B O 1
ATOM 1671 N N . GLY B 1 65 ? 6.961 -3.457 9.141 1 92 65 GLY B N 1
ATOM 1672 C CA . GLY B 1 65 ? 5.98 -3.922 10.109 1 92 65 GLY B CA 1
ATOM 1673 C C . GLY B 1 65 ? 5.773 -5.422 10.07 1 92 65 GLY B C 1
ATOM 1674 O O . GLY B 1 65 ? 6.043 -6.07 9.062 1 92 65 GLY B O 1
ATOM 1675 N N . PRO B 1 66 ? 5.238 -5.93 11.109 1 92.94 66 PRO B N 1
ATOM 1676 C CA . PRO B 1 66 ? 5.113 -7.387 11.227 1 92.94 66 PRO B CA 1
ATOM 1677 C C . PRO B 1 66 ? 3.945 -7.949 10.422 1 92.94 66 PRO B C 1
ATOM 1679 O O . PRO B 1 66 ? 3.916 -9.148 10.125 1 92.94 66 PRO B O 1
ATOM 1682 N N . ALA B 1 67 ? 3.031 -7.125 10.102 1 93.94 67 ALA B N 1
ATOM 1683 C CA . ALA B 1 67 ? 1.814 -7.629 9.469 1 93.94 67 ALA B CA 1
ATOM 1684 C C . ALA B 1 67 ? 2.119 -8.258 8.109 1 93.94 67 ALA B C 1
ATOM 1686 O O . ALA B 1 67 ? 1.562 -9.305 7.766 1 93.94 67 ALA B O 1
ATOM 1687 N N . LEU B 1 68 ? 3.055 -7.668 7.387 1 97 68 LEU B N 1
ATOM 1688 C CA . LEU B 1 68 ? 3.393 -8.234 6.086 1 97 68 LEU B CA 1
ATOM 1689 C C . LEU B 1 68 ? 4.156 -9.547 6.246 1 97 68 LEU B C 1
ATOM 1691 O O . LEU B 1 68 ? 3.986 -10.469 5.449 1 97 68 LEU B O 1
ATOM 1695 N N . VAL B 1 69 ? 4.922 -9.641 7.277 1 96.31 69 VAL B N 1
ATOM 1696 C CA . VAL B 1 69 ? 5.633 -10.883 7.555 1 96.31 69 VAL B CA 1
ATOM 1697 C C . VAL B 1 69 ? 4.629 -12.016 7.738 1 96.31 69 VAL B C 1
ATOM 1699 O O . VAL B 1 69 ? 4.762 -13.078 7.117 1 96.31 69 VAL B O 1
ATOM 1702 N N . ASN B 1 70 ? 3.656 -11.727 8.523 1 96.19 70 ASN B N 1
ATOM 1703 C CA . ASN B 1 70 ? 2.641 -12.734 8.797 1 96.19 70 ASN B CA 1
ATOM 1704 C C . ASN B 1 70 ? 1.859 -13.102 7.535 1 96.19 70 ASN B C 1
ATOM 1706 O O . ASN B 1 70 ? 1.62 -14.273 7.27 1 96.19 70 ASN B O 1
ATOM 1710 N N . ALA B 1 71 ? 1.49 -12.125 6.797 1 96.56 71 ALA B N 1
ATOM 1711 C CA . ALA B 1 71 ? 0.763 -12.359 5.551 1 96.56 71 ALA B CA 1
ATOM 1712 C C . ALA B 1 71 ? 1.597 -13.18 4.574 1 96.56 71 ALA B C 1
ATOM 1714 O O . ALA B 1 71 ? 1.073 -14.07 3.9 1 96.56 71 ALA B O 1
ATOM 1715 N N . PHE B 1 72 ? 2.91 -12.914 4.547 1 97.62 72 PHE B N 1
ATOM 1716 C CA . PHE B 1 72 ? 3.816 -13.625 3.654 1 97.62 72 PHE B CA 1
ATOM 1717 C C . PHE B 1 72 ? 3.945 -15.086 4.07 1 97.62 72 PHE B C 1
ATOM 1719 O O . PHE B 1 72 ? 3.924 -15.984 3.227 1 97.62 72 PHE B O 1
ATOM 1726 N N . GLU B 1 73 ? 4.023 -15.281 5.305 1 96.38 73 GLU B N 1
ATOM 1727 C CA . GLU B 1 73 ? 4.133 -16.656 5.801 1 96.38 73 GLU B CA 1
ATOM 1728 C C . GLU B 1 73 ? 2.885 -17.469 5.457 1 96.38 73 GLU B C 1
ATOM 1730 O O . GLU B 1 73 ? 2.986 -18.609 5.035 1 96.38 73 GLU B O 1
ATOM 1735 N N . ASN B 1 74 ? 1.752 -16.859 5.641 1 95.75 74 ASN B N 1
ATOM 1736 C CA . ASN B 1 74 ? 0.503 -17.531 5.281 1 95.75 74 ASN B CA 1
ATOM 1737 C C . ASN B 1 74 ? 0.428 -17.797 3.781 1 95.75 74 ASN B C 1
ATOM 1739 O O . ASN B 1 74 ? 0.046 -18.891 3.365 1 95.75 74 ASN B O 1
ATOM 1743 N N . LEU B 1 75 ? 0.824 -16.828 3.002 1 96.56 75 LEU B N 1
ATOM 1744 C CA . LEU B 1 75 ? 0.845 -16.984 1.552 1 96.56 75 LEU B CA 1
ATOM 1745 C C . LEU B 1 75 ? 1.792 -18.109 1.142 1 96.56 75 LEU B C 1
ATOM 1747 O O . LEU B 1 75 ? 1.446 -18.953 0.302 1 96.56 75 LEU B O 1
ATOM 1751 N N . ALA B 1 76 ? 2.922 -18.078 1.717 1 96.19 76 ALA B N 1
ATOM 1752 C CA . ALA B 1 76 ? 3.93 -19.094 1.404 1 96.19 76 ALA B CA 1
ATOM 1753 C C . ALA B 1 76 ? 3.396 -20.5 1.666 1 96.19 76 ALA B C 1
ATOM 1755 O O . ALA B 1 76 ? 3.594 -21.406 0.853 1 96.19 76 ALA B O 1
ATOM 1756 N N . ALA B 1 77 ? 2.77 -20.625 2.764 1 94.06 77 ALA B N 1
ATOM 1757 C CA . ALA B 1 77 ? 2.225 -21.938 3.113 1 94.06 77 ALA B CA 1
ATOM 1758 C C . ALA B 1 77 ? 1.224 -22.406 2.064 1 94.06 77 ALA B C 1
ATOM 1760 O O . ALA B 1 77 ? 1.289 -23.547 1.606 1 94.06 77 ALA B O 1
ATOM 1761 N N . VAL B 1 78 ? 0.339 -21.531 1.667 1 92.31 78 VAL B N 1
ATOM 1762 C CA . VAL B 1 78 ? -0.697 -21.859 0.695 1 92.31 78 VAL B CA 1
ATOM 1763 C C . VAL B 1 78 ? -0.057 -22.156 -0.659 1 92.31 78 VAL B C 1
ATOM 1765 O O . VAL B 1 78 ? -0.426 -23.141 -1.325 1 92.31 78 VAL B O 1
ATOM 1768 N N . VAL B 1 79 ? 0.938 -21.422 -1.047 1 93.56 79 VAL B N 1
ATOM 1769 C CA . VAL B 1 79 ? 1.568 -21.547 -2.355 1 93.56 79 VAL B CA 1
ATOM 1770 C C . VAL B 1 79 ? 2.402 -22.828 -2.4 1 93.56 79 VAL B C 1
ATOM 1772 O O . VAL B 1 79 ? 2.373 -23.562 -3.391 1 93.56 79 VAL B O 1
ATOM 1775 N N . VAL B 1 80 ? 3.098 -23.062 -1.376 1 92.44 80 VAL B N 1
ATOM 1776 C CA . VAL B 1 80 ? 3.934 -24.266 -1.338 1 92.44 80 VAL B CA 1
ATOM 1777 C C . VAL B 1 80 ? 3.061 -25.516 -1.439 1 92.44 80 VAL B C 1
ATOM 1779 O O . VAL B 1 80 ? 3.402 -26.453 -2.148 1 92.44 80 VAL B O 1
ATOM 1782 N N . ASP B 1 81 ? 1.96 -25.516 -0.766 1 89.62 81 ASP B N 1
ATOM 1783 C CA . ASP B 1 81 ? 1.021 -26.625 -0.872 1 89.62 81 ASP B CA 1
ATOM 1784 C C . ASP B 1 81 ? 0.535 -26.797 -2.309 1 89.62 81 ASP B C 1
ATOM 1786 O O . ASP B 1 81 ? 0.48 -27.922 -2.818 1 89.62 81 ASP B O 1
ATOM 1790 N N . LEU B 1 82 ? 0.254 -25.734 -2.912 1 87.88 82 LEU B N 1
ATOM 1791 C CA . LEU B 1 82 ? -0.281 -25.75 -4.27 1 87.88 82 LEU B CA 1
ATOM 1792 C C . LEU B 1 82 ? 0.766 -26.234 -5.262 1 87.88 82 LEU B C 1
ATOM 1794 O O . LEU B 1 82 ? 0.469 -27.062 -6.121 1 87.88 82 LEU B O 1
ATOM 1798 N N . VAL B 1 83 ? 1.974 -25.75 -5.156 1 89.69 83 VAL B N 1
ATOM 1799 C CA . VAL B 1 83 ? 3.002 -26.062 -6.145 1 89.69 83 VAL B CA 1
ATOM 1800 C C . VAL B 1 83 ? 3.434 -27.516 -5.996 1 89.69 83 VAL B C 1
ATOM 1802 O O . VAL B 1 83 ? 3.943 -28.109 -6.945 1 89.69 83 VAL B O 1
ATOM 1805 N N . ASN B 1 84 ? 3.17 -28.094 -4.922 1 88.56 84 ASN B N 1
ATOM 1806 C CA . ASN B 1 84 ? 3.559 -29.469 -4.684 1 88.56 84 ASN B CA 1
ATOM 1807 C C . ASN B 1 84 ? 2.393 -30.438 -4.914 1 88.56 84 ASN B C 1
ATOM 1809 O O . ASN B 1 84 ? 2.557 -31.656 -4.828 1 88.56 84 ASN B O 1
ATOM 1813 N N . LYS B 1 85 ? 1.255 -29.844 -5.172 1 82.62 85 LYS B N 1
ATOM 1814 C CA . LYS B 1 85 ? 0.107 -30.703 -5.457 1 82.62 85 LYS B CA 1
ATOM 1815 C C . LYS B 1 85 ? 0.314 -31.484 -6.754 1 82.62 85 LYS B C 1
ATOM 1817 O O . LYS B 1 85 ? 0.695 -30.922 -7.777 1 82.62 85 LYS B O 1
ATOM 1822 N N . GLN B 1 86 ? 0.141 -32.781 -6.754 1 74.38 86 GLN B N 1
ATOM 1823 C CA . GLN B 1 86 ? 0.372 -33.656 -7.906 1 74.38 86 GLN B CA 1
ATOM 1824 C C . GLN B 1 86 ? -0.676 -33.406 -8.992 1 74.38 86 GLN B C 1
ATOM 1826 O O . GLN B 1 86 ? -0.341 -33.312 -10.172 1 74.38 86 GLN B O 1
ATOM 1831 N N . VAL B 1 87 ? -1.98 -33.312 -8.586 1 68.94 87 VAL B N 1
ATOM 1832 C CA . VAL B 1 87 ? -3.049 -33.125 -9.562 1 68.94 87 VAL B CA 1
ATOM 1833 C C . VAL B 1 87 ? -3.713 -31.75 -9.359 1 68.94 87 VAL B C 1
ATOM 1835 O O . VAL B 1 87 ? -4.133 -31.422 -8.25 1 68.94 87 VAL B O 1
ATOM 1838 N N . VAL B 1 88 ? -3.523 -30.922 -10.383 1 65.06 88 VAL B N 1
ATOM 1839 C CA . VAL B 1 88 ? -4.258 -29.656 -10.367 1 65.06 88 VAL B CA 1
ATOM 1840 C C . VAL B 1 88 ? -5.242 -29.609 -11.531 1 65.06 88 VAL B C 1
ATOM 1842 O O . VAL B 1 88 ? -4.953 -30.125 -12.617 1 65.06 88 VAL B O 1
ATOM 1845 N N . PRO B 1 89 ? -6.504 -29.141 -11.188 1 64.19 89 PRO B N 1
ATOM 1846 C CA . PRO B 1 89 ? -7.457 -29.016 -12.289 1 64.19 89 PRO B CA 1
ATOM 1847 C C . PRO B 1 89 ? -6.934 -28.156 -13.438 1 64.19 89 PRO B C 1
ATOM 1849 O O . PRO B 1 89 ? -6.199 -27.188 -13.203 1 64.19 89 PRO B O 1
ATOM 1852 N N . ASN B 1 90 ? -6.926 -28.703 -14.641 1 65.06 90 ASN B N 1
ATOM 1853 C CA . ASN B 1 90 ? -6.598 -27.953 -15.844 1 65.06 90 ASN B CA 1
ATOM 1854 C C . ASN B 1 90 ? -7.852 -27.531 -16.609 1 65.06 90 ASN B C 1
ATOM 1856 O O . ASN B 1 90 ? -8.727 -28.359 -16.875 1 65.06 90 ASN B O 1
ATOM 1860 N N . ALA B 1 91 ? -8 -26.234 -16.453 1 63.66 91 ALA B N 1
ATOM 1861 C CA . ALA B 1 91 ? -9.094 -25.766 -17.297 1 63.66 91 ALA B CA 1
ATOM 1862 C C . ALA B 1 91 ? -8.562 -25.203 -18.625 1 63.66 91 ALA B C 1
ATOM 1864 O O . ALA B 1 91 ? -7.641 -24.391 -18.641 1 63.66 91 ALA B O 1
ATOM 1865 N N . LEU B 1 92 ? -8.938 -25.719 -19.797 1 61.31 92 LEU B N 1
ATOM 1866 C CA . LEU B 1 92 ? -8.438 -25.422 -21.125 1 61.31 92 LEU B CA 1
ATOM 1867 C C . LEU B 1 92 ? -8.508 -23.938 -21.422 1 61.31 92 LEU B C 1
ATOM 1869 O O . LEU B 1 92 ? -7.625 -23.375 -22.094 1 61.31 92 LEU B O 1
ATOM 1873 N N . ASP B 1 93 ? -9.523 -23.156 -20.828 1 64.88 93 ASP B N 1
ATOM 1874 C CA . ASP B 1 93 ? -9.695 -21.766 -21.25 1 64.88 93 ASP B CA 1
ATOM 1875 C C . ASP B 1 93 ? -9.43 -20.812 -20.078 1 64.88 93 ASP B C 1
ATOM 1877 O O . ASP B 1 93 ? -9.961 -19.703 -20.047 1 64.88 93 ASP B O 1
ATOM 1881 N N . ALA B 1 94 ? -8.469 -21.312 -19.281 1 67.81 94 ALA B N 1
ATOM 1882 C CA . ALA B 1 94 ? -8.18 -20.438 -18.156 1 67.81 94 ALA B CA 1
ATOM 1883 C C . ALA B 1 94 ? -6.82 -19.75 -18.328 1 67.81 94 ALA B C 1
ATOM 1885 O O . ALA B 1 94 ? -5.898 -20.328 -18.906 1 67.81 94 ALA B O 1
ATOM 1886 N N . PRO B 1 95 ? -6.793 -18.5 -17.984 1 74.12 95 PRO B N 1
ATOM 1887 C CA . PRO B 1 95 ? -5.48 -17.859 -17.984 1 74.12 95 PRO B CA 1
ATOM 1888 C C . PRO B 1 95 ? -4.449 -18.625 -17.156 1 74.12 95 PRO B C 1
ATOM 1890 O O . PRO B 1 95 ? -4.805 -19.312 -16.203 1 74.12 95 PRO B O 1
ATOM 1893 N N . GLU B 1 96 ? -3.268 -18.609 -17.75 1 81.88 96 GLU B N 1
ATOM 1894 C CA . GLU B 1 96 ? -2.16 -19.25 -17.062 1 81.88 96 GLU B CA 1
ATOM 1895 C C . GLU B 1 96 ? -1.684 -18.422 -15.875 1 81.88 96 GLU B C 1
ATOM 1897 O O . GLU B 1 96 ? -1.54 -17.203 -15.984 1 81.88 96 GLU B O 1
ATOM 1902 N N . LEU B 1 97 ? -1.506 -19.109 -14.742 1 89.44 97 LEU B N 1
ATOM 1903 C CA . LEU B 1 97 ? -0.855 -18.516 -13.578 1 89.44 97 LEU B CA 1
ATOM 1904 C C . LEU B 1 97 ? 0.391 -19.312 -13.195 1 89.44 97 LEU B C 1
ATOM 1906 O O . LEU B 1 97 ? 0.312 -20.5 -12.922 1 89.44 97 LEU B O 1
ATOM 1910 N N . GLU B 1 98 ? 1.483 -18.609 -13.289 1 92.56 98 GLU B N 1
ATOM 1911 C CA . GLU B 1 98 ? 2.758 -19.234 -12.945 1 92.56 98 GLU B CA 1
ATOM 1912 C C . GLU B 1 98 ? 3.219 -18.812 -11.555 1 92.56 98 GLU B C 1
ATOM 1914 O O . GLU B 1 98 ? 3.127 -17.625 -11.195 1 92.56 98 GLU B O 1
ATOM 1919 N N . PHE B 1 99 ? 3.656 -19.797 -10.836 1 94.5 99 PHE B N 1
ATOM 1920 C CA . PHE B 1 99 ? 4.23 -19.562 -9.516 1 94.5 99 PHE B CA 1
ATOM 1921 C C . PHE B 1 99 ? 5.738 -19.766 -9.539 1 94.5 99 PHE B C 1
ATOM 1923 O O . PHE B 1 99 ? 6.223 -20.797 -10.016 1 94.5 99 PHE B O 1
ATOM 1930 N N . LEU B 1 100 ? 6.465 -18.797 -9.102 1 97.19 100 LEU B N 1
ATOM 1931 C CA . LEU B 1 100 ? 7.895 -18.922 -8.836 1 97.19 100 LEU B CA 1
ATOM 1932 C C . LEU B 1 100 ? 8.188 -18.75 -7.348 1 97.19 100 LEU B C 1
ATOM 1934 O O . LEU B 1 100 ? 7.945 -17.688 -6.777 1 97.19 100 LEU B O 1
ATOM 1938 N N . VAL B 1 101 ? 8.711 -19.828 -6.734 1 97.25 101 VAL B N 1
ATOM 1939 C CA . VAL B 1 101 ? 9.047 -19.812 -5.316 1 97.25 101 VAL B CA 1
ATOM 1940 C C . VAL B 1 101 ? 10.562 -19.844 -5.145 1 97.25 101 VAL B C 1
ATOM 1942 O O . VAL B 1 101 ? 11.242 -20.703 -5.719 1 97.25 101 VAL B O 1
ATOM 1945 N N . VAL B 1 102 ? 11.086 -18.891 -4.41 1 97.62 102 VAL B N 1
ATOM 1946 C CA . VAL B 1 102 ? 12.508 -18.844 -4.086 1 97.62 102 VAL B CA 1
ATOM 1947 C C . VAL B 1 102 ? 12.711 -19.109 -2.598 1 97.62 102 VAL B C 1
ATOM 1949 O O . VAL B 1 102 ? 12.023 -18.516 -1.758 1 97.62 102 VAL B O 1
ATOM 1952 N N . TYR B 1 103 ? 13.672 -19.984 -2.314 1 96.12 103 TYR B N 1
ATOM 1953 C CA . TYR B 1 103 ? 13.961 -20.375 -0.938 1 96.12 103 TYR B CA 1
ATOM 1954 C C . TYR B 1 103 ? 15.227 -19.688 -0.431 1 96.12 103 TYR B C 1
ATOM 1956 O O . TYR B 1 103 ? 15.984 -19.109 -1.217 1 96.12 103 TYR B O 1
ATOM 1964 N N . THR B 1 104 ? 15.414 -19.641 0.887 1 94 104 THR B N 1
ATOM 1965 C CA . THR B 1 104 ? 16.531 -18.969 1.533 1 94 104 THR B CA 1
ATOM 1966 C C . THR B 1 104 ? 17.859 -19.578 1.111 1 94 104 THR B C 1
ATOM 1968 O O . THR B 1 104 ? 18.891 -18.922 1.165 1 94 104 THR B O 1
ATOM 1971 N N . ASP B 1 105 ? 17.891 -20.875 0.616 1 92.12 105 ASP B N 1
ATOM 1972 C CA . ASP B 1 105 ? 19.109 -21.5 0.119 1 92.12 105 ASP B CA 1
ATOM 1973 C C . ASP B 1 105 ? 19.281 -21.25 -1.379 1 92.12 105 ASP B C 1
ATOM 1975 O O . ASP B 1 105 ? 20.141 -21.875 -2.018 1 92.12 105 ASP B O 1
ATOM 1979 N N . ARG B 1 106 ? 18.375 -20.453 -1.964 1 89.75 106 ARG B N 1
ATOM 1980 C CA . ARG B 1 106 ? 18.422 -19.953 -3.336 1 89.75 106 ARG B CA 1
ATOM 1981 C C . ARG B 1 106 ? 17.859 -20.984 -4.309 1 89.75 106 ARG B C 1
ATOM 1983 O O . ARG B 1 106 ? 17.891 -20.781 -5.523 1 89.75 106 ARG B O 1
ATOM 1990 N N . LYS B 1 107 ? 17.484 -22.109 -3.764 1 93.75 107 LYS B N 1
ATOM 1991 C CA . LYS B 1 107 ? 16.719 -23 -4.625 1 93.75 107 LYS B CA 1
ATOM 1992 C C . LYS B 1 107 ? 15.438 -22.344 -5.117 1 93.75 107 LYS B C 1
ATOM 1994 O O . LYS B 1 107 ? 14.891 -21.469 -4.449 1 93.75 107 LYS B O 1
ATOM 1999 N N . ARG B 1 108 ? 14.992 -22.812 -6.309 1 95.69 108 ARG B N 1
ATOM 2000 C CA . ARG B 1 108 ? 13.789 -22.25 -6.91 1 95.69 108 ARG B CA 1
ATOM 2001 C C . ARG B 1 108 ? 12.844 -23.344 -7.387 1 95.69 108 ARG B C 1
ATOM 2003 O O . ARG B 1 108 ? 13.289 -24.422 -7.793 1 95.69 108 ARG B O 1
ATOM 2010 N N . GLN B 1 109 ? 11.609 -23.078 -7.281 1 94.81 109 GLN B N 1
ATOM 2011 C CA . GLN B 1 109 ? 10.562 -23.953 -7.805 1 94.81 109 GLN B CA 1
ATOM 2012 C C . GLN B 1 109 ? 9.586 -23.172 -8.688 1 94.81 109 GLN B C 1
ATOM 2014 O O . GLN B 1 109 ? 9.188 -22.062 -8.344 1 94.81 109 GLN B O 1
ATOM 2019 N N . ARG B 1 110 ? 9.25 -23.797 -9.766 1 93.44 110 ARG B N 1
ATOM 2020 C CA . ARG B 1 110 ? 8.305 -23.188 -10.703 1 93.44 110 ARG B CA 1
ATOM 2021 C C . ARG B 1 110 ? 7.145 -24.141 -10.992 1 93.44 110 ARG B C 1
ATOM 2023 O O . ARG B 1 110 ? 7.336 -25.344 -11.133 1 93.44 110 ARG B O 1
ATOM 2030 N N . ARG B 1 111 ? 5.926 -23.516 -11.016 1 91.56 111 ARG B N 1
ATOM 2031 C CA . ARG B 1 111 ? 4.727 -24.266 -11.359 1 91.56 111 ARG B CA 1
ATOM 2032 C C . ARG B 1 111 ? 3.727 -23.406 -12.117 1 91.56 111 ARG B C 1
ATOM 2034 O O . ARG B 1 111 ? 3.43 -22.281 -11.695 1 91.56 111 ARG B O 1
ATOM 2041 N N . SER B 1 112 ? 3.221 -23.938 -13.195 1 88.88 112 SER B N 1
ATOM 2042 C CA . SER B 1 112 ? 2.164 -23.266 -13.945 1 88.88 112 SER B CA 1
ATOM 2043 C C . SER B 1 112 ? 0.817 -23.953 -13.742 1 88.88 112 SER B C 1
ATOM 2045 O O . SER B 1 112 ? 0.736 -25.172 -13.727 1 88.88 112 SER B O 1
ATOM 2047 N N . LEU B 1 113 ? -0.023 -23.109 -13.477 1 83 113 LEU B N 1
ATOM 2048 C CA . LEU B 1 113 ? -1.391 -23.594 -13.344 1 83 113 LEU B CA 1
ATOM 2049 C C . LEU B 1 113 ? -2.297 -22.969 -14.398 1 83 113 LEU B C 1
ATOM 2051 O O . LEU B 1 113 ? -2.16 -21.781 -14.711 1 83 113 LEU B O 1
ATOM 2055 N N . PHE B 1 114 ? -3.209 -23.781 -14.906 1 79.06 114 PHE B N 1
ATOM 2056 C CA . PHE B 1 114 ? -4.195 -23.312 -15.875 1 79.06 114 PHE B CA 1
ATOM 2057 C C . PHE B 1 114 ? -5.605 -23.422 -15.305 1 79.06 114 PHE B C 1
ATOM 2059 O O . PHE B 1 114 ? -6.445 -24.141 -15.836 1 79.06 114 PHE B O 1
ATOM 2066 N N . CYS B 1 115 ? -5.723 -22.828 -14.164 1 71.94 115 CYS B N 1
ATOM 2067 C CA . CYS B 1 115 ? -7.031 -22.812 -13.516 1 71.94 115 CYS B CA 1
ATOM 2068 C C . CYS B 1 115 ? -7.305 -21.453 -12.883 1 71.94 115 CYS B C 1
ATOM 2070 O O . CYS B 1 115 ? -6.375 -20.734 -12.516 1 71.94 115 CYS B O 1
ATOM 2072 N N . PRO B 1 116 ? -8.664 -21.219 -12.883 1 71.25 116 PRO B N 1
ATOM 2073 C CA . PRO B 1 116 ? -9.023 -19.938 -12.242 1 71.25 116 PRO B CA 1
ATOM 2074 C C . PRO B 1 116 ? -8.664 -19.922 -10.758 1 71.25 116 PRO B C 1
ATOM 2076 O O . PRO B 1 116 ? -8.781 -20.938 -10.07 1 71.25 116 PRO B O 1
ATOM 2079 N N . LEU B 1 117 ? -8.195 -18.797 -10.273 1 76.12 117 LEU B N 1
ATOM 2080 C CA . LEU B 1 117 ? -7.828 -18.641 -8.867 1 76.12 117 LEU B CA 1
ATOM 2081 C C . LEU B 1 117 ? -9.047 -18.797 -7.965 1 76.12 117 LEU B C 1
ATOM 2083 O O . LEU B 1 117 ? -8.906 -18.969 -6.754 1 76.12 117 LEU B O 1
ATOM 2087 N N . SER B 1 118 ? -10.219 -18.672 -8.617 1 72.69 118 SER B N 1
ATOM 2088 C CA . SER B 1 118 ? -11.445 -18.844 -7.848 1 72.69 118 SER B CA 1
ATOM 2089 C C . SER B 1 118 ? -11.492 -20.203 -7.168 1 72.69 118 SER B C 1
ATOM 2091 O O . SER B 1 118 ? -12.203 -20.391 -6.18 1 72.69 118 SER B O 1
ATOM 2093 N N . GLU B 1 119 ? -10.68 -21.141 -7.684 1 72.94 119 GLU B N 1
ATOM 2094 C CA . GLU B 1 119 ? -10.609 -22.469 -7.098 1 72.94 119 GLU B CA 1
ATOM 2095 C C . GLU B 1 119 ? -9.75 -22.484 -5.84 1 72.94 119 GLU B C 1
ATOM 2097 O O . GLU B 1 119 ? -9.789 -23.438 -5.059 1 72.94 119 GLU B O 1
ATOM 2102 N N . PHE B 1 120 ? -9.102 -21.312 -5.68 1 81.12 120 PHE B N 1
ATOM 2103 C CA . PHE B 1 120 ? -8.188 -21.203 -4.547 1 81.12 120 PHE B CA 1
ATOM 2104 C C . PHE B 1 120 ? -8.57 -20.031 -3.652 1 81.12 120 PHE B C 1
ATOM 2106 O O . PHE B 1 120 ? -7.82 -19.062 -3.555 1 81.12 120 PHE B O 1
ATOM 2113 N N . LYS B 1 121 ? -9.562 -20.203 -2.906 1 83.88 121 LYS B N 1
ATOM 2114 C CA . LYS B 1 121 ? -10.164 -19.125 -2.117 1 83.88 121 LYS B CA 1
ATOM 2115 C C . LYS B 1 121 ? -9.172 -18.578 -1.098 1 83.88 121 LYS B C 1
ATOM 2117 O O . LYS B 1 121 ? -9.07 -17.359 -0.919 1 83.88 121 LYS B O 1
ATOM 2122 N N . ASP B 1 122 ? -8.461 -19.5 -0.474 1 86.81 122 ASP B N 1
ATOM 2123 C CA . ASP B 1 122 ? -7.492 -19.062 0.529 1 86.81 122 ASP B CA 1
ATOM 2124 C C . ASP B 1 122 ? -6.391 -18.219 -0.102 1 86.81 122 ASP B C 1
ATOM 2126 O O . ASP B 1 122 ? -6 -17.188 0.452 1 86.81 122 ASP B O 1
ATOM 2130 N N . LEU B 1 123 ? -5.977 -18.672 -1.244 1 91 123 LEU B N 1
ATOM 2131 C CA . LEU B 1 123 ? -4.949 -17.922 -1.966 1 91 123 LEU B CA 1
ATOM 2132 C C . LEU B 1 123 ? -5.449 -16.531 -2.344 1 91 123 LEU B C 1
ATOM 2134 O O . LEU B 1 123 ? -4.762 -15.531 -2.105 1 91 123 LEU B O 1
ATOM 2138 N N . LYS B 1 124 ? -6.633 -16.453 -2.879 1 91.38 124 LYS B N 1
ATOM 2139 C CA . LYS B 1 124 ? -7.223 -15.195 -3.301 1 91.38 124 LYS B CA 1
ATOM 2140 C C . LYS B 1 124 ? -7.359 -14.227 -2.125 1 91.38 124 LYS B C 1
ATOM 2142 O O . LYS B 1 124 ? -7.043 -13.047 -2.244 1 91.38 124 LYS B O 1
ATOM 2147 N N . THR B 1 125 ? -7.73 -14.75 -1.001 1 90.31 125 THR B N 1
ATOM 2148 C CA . THR B 1 125 ? -7.91 -13.945 0.2 1 90.31 125 THR B CA 1
ATOM 2149 C C . THR B 1 125 ? -6.578 -13.352 0.655 1 90.31 125 THR B C 1
ATOM 2151 O O . THR B 1 125 ? -6.496 -12.156 0.952 1 90.31 125 THR B O 1
ATOM 2154 N N . GLN B 1 126 ? -5.559 -14.156 0.627 1 92.5 126 GLN B N 1
ATOM 2155 C CA . GLN B 1 126 ? -4.242 -13.703 1.062 1 92.5 126 GLN B CA 1
ATOM 2156 C C . GLN B 1 126 ? -3.682 -12.648 0.11 1 92.5 126 GLN B C 1
ATOM 2158 O O . GLN B 1 126 ? -3.107 -11.648 0.55 1 92.5 126 GLN B O 1
ATOM 2163 N N . LEU B 1 127 ? -3.939 -12.867 -1.087 1 95.62 127 LEU B N 1
ATOM 2164 C CA . LEU B 1 127 ? -3.398 -11.953 -2.082 1 95.62 127 LEU B CA 1
ATOM 2165 C C . LEU B 1 127 ? -4.102 -10.602 -2.018 1 95.62 127 LEU B C 1
ATOM 2167 O O . LEU B 1 127 ? -3.465 -9.555 -2.156 1 95.62 127 LEU B O 1
ATOM 2171 N N . LYS B 1 128 ? -5.336 -10.562 -1.774 1 93.81 128 LYS B N 1
ATOM 2172 C CA . LYS B 1 128 ? -6.117 -9.328 -1.73 1 93.81 128 LYS B CA 1
ATOM 2173 C C . LYS B 1 128 ? -5.641 -8.414 -0.603 1 93.81 128 LYS B C 1
ATOM 2175 O O . LYS B 1 128 ? -5.676 -7.191 -0.73 1 93.81 128 LYS B O 1
ATOM 2180 N N . LEU B 1 129 ? -5.148 -8.969 0.42 1 93.88 129 LEU B N 1
ATOM 2181 C CA . LEU B 1 129 ? -4.676 -8.211 1.571 1 93.88 129 LEU B CA 1
ATOM 2182 C C . LEU B 1 129 ? -3.439 -7.391 1.21 1 93.88 129 LEU B C 1
ATOM 2184 O O . LEU B 1 129 ? -3.129 -6.398 1.875 1 93.88 129 LEU B O 1
ATOM 2188 N N . LEU B 1 130 ? -2.764 -7.852 0.155 1 96.56 130 LEU B N 1
ATOM 2189 C CA . LEU B 1 130 ? -1.463 -7.281 -0.183 1 96.56 130 LEU B CA 1
ATOM 2190 C C . LEU B 1 130 ? -1.62 -6.086 -1.12 1 96.56 130 LEU B C 1
ATOM 2192 O O . LEU B 1 130 ? -0.673 -5.324 -1.325 1 96.56 130 LEU B O 1
ATOM 2196 N N . ILE B 1 131 ? -2.793 -5.926 -1.669 1 96.12 131 ILE B N 1
ATOM 2197 C CA . ILE B 1 131 ? -3.002 -4.926 -2.709 1 96.12 131 ILE B CA 1
ATOM 2198 C C . ILE B 1 131 ? -3.443 -3.607 -2.076 1 96.12 131 ILE B C 1
ATOM 2200 O O . ILE B 1 131 ? -4.48 -3.549 -1.408 1 96.12 131 ILE B O 1
ATOM 2204 N N . PRO B 1 132 ? -2.664 -2.568 -2.299 1 95.38 132 PRO B N 1
ATOM 2205 C CA . PRO B 1 132 ? -3.107 -1.266 -1.796 1 95.38 132 PRO B CA 1
ATOM 2206 C C . PRO B 1 132 ? -4.488 -0.87 -2.314 1 95.38 132 PRO B C 1
ATOM 2208 O O . PRO B 1 132 ? -4.844 -1.203 -3.447 1 95.38 132 PRO B O 1
ATOM 2211 N N . GLN B 1 133 ? -5.191 -0.055 -1.544 1 93.69 133 GLN B N 1
ATOM 2212 C CA . GLN B 1 133 ? -6.586 0.28 -1.807 1 93.69 133 GLN B CA 1
ATOM 2213 C C . GLN B 1 133 ? -6.73 1.063 -3.107 1 93.69 133 GLN B C 1
ATOM 2215 O O . GLN B 1 133 ? -7.75 0.956 -3.795 1 93.69 133 GLN B O 1
ATOM 2220 N N . LEU B 1 134 ? -5.773 1.797 -3.48 1 94.88 134 LEU B N 1
ATOM 2221 C CA . LEU B 1 134 ? -5.863 2.672 -4.645 1 94.88 134 LEU B CA 1
ATOM 2222 C C . LEU B 1 134 ? -5.488 1.92 -5.918 1 94.88 134 LEU B C 1
ATOM 2224 O O . LEU B 1 134 ? -5.598 2.465 -7.02 1 94.88 134 LEU B O 1
ATOM 2228 N N . GLU B 1 135 ? -5.059 0.664 -5.723 1 96.25 135 GLU B N 1
ATOM 2229 C CA . GLU B 1 135 ? -4.598 -0.098 -6.883 1 96.25 135 GLU B CA 1
ATOM 2230 C C . GLU B 1 135 ? -5.668 -1.072 -7.363 1 96.25 135 GLU B C 1
ATOM 2232 O O . GLU B 1 135 ? -6.414 -1.631 -6.555 1 96.25 135 GLU B O 1
ATOM 2237 N N . GLN B 1 136 ? -5.688 -1.24 -8.648 1 93 136 GLN B N 1
ATOM 2238 C CA . GLN B 1 136 ? -6.48 -2.336 -9.195 1 93 136 GLN B CA 1
ATOM 2239 C C . GLN B 1 136 ? -5.836 -3.686 -8.898 1 93 136 GLN B C 1
ATOM 2241 O O . GLN B 1 136 ? -4.613 -3.83 -8.992 1 93 136 GLN B O 1
ATOM 2246 N N . PRO B 1 137 ? -6.719 -4.602 -8.508 1 93.25 137 PRO B N 1
ATOM 2247 C CA . PRO B 1 137 ? -6.137 -5.93 -8.328 1 93.25 137 PRO B CA 1
ATOM 2248 C C . PRO B 1 137 ? -5.574 -6.516 -9.617 1 93.25 137 PRO B C 1
ATOM 2250 O O . PRO B 1 137 ? -6.055 -6.191 -10.703 1 93.25 137 PRO B O 1
ATOM 2253 N N . PRO B 1 138 ? -4.535 -7.367 -9.469 1 93.12 138 PRO B N 1
ATOM 2254 C CA . PRO B 1 138 ? -4.07 -8.102 -10.648 1 93.12 138 PRO B CA 1
ATOM 2255 C C . PRO B 1 138 ? -5.199 -8.836 -11.367 1 93.12 138 PRO B C 1
ATOM 2257 O O . PRO B 1 138 ? -6.164 -9.266 -10.734 1 93.12 138 PRO B O 1
ATOM 2260 N N . ARG B 1 139 ? -5.078 -8.992 -12.609 1 88.94 139 ARG B N 1
ATOM 2261 C CA . ARG B 1 139 ? -6.125 -9.594 -13.43 1 88.94 139 ARG B CA 1
ATOM 2262 C C . ARG B 1 139 ? -6.324 -11.062 -13.07 1 88.94 139 ARG B C 1
ATOM 2264 O O . ARG B 1 139 ? -7.438 -11.586 -13.148 1 88.94 139 ARG B O 1
ATOM 2271 N N . PHE B 1 140 ? -5.234 -11.688 -12.594 1 87.25 140 PHE B N 1
ATOM 2272 C CA . PHE B 1 140 ? -5.359 -13.102 -12.281 1 87.25 140 PHE B CA 1
ATOM 2273 C C . PHE B 1 140 ? -6.184 -13.305 -11.016 1 87.25 140 PHE B C 1
ATOM 2275 O O . PHE B 1 140 ? -6.562 -14.438 -10.688 1 87.25 140 PHE B O 1
ATOM 2282 N N . LEU B 1 141 ? -6.465 -12.211 -10.336 1 87.94 141 LEU B N 1
ATOM 2283 C CA . LEU B 1 141 ? -7.316 -12.312 -9.156 1 87.94 141 LEU B CA 1
ATOM 2284 C C . LEU B 1 141 ? -8.789 -12.219 -9.539 1 87.94 141 LEU B C 1
ATOM 2286 O O . LEU B 1 141 ? -9.664 -12.352 -8.68 1 87.94 141 LEU B O 1
ATOM 2290 N N . ALA B 1 142 ? -9.172 -11.797 -10.75 1 77.81 142 ALA B N 1
ATOM 2291 C CA . ALA B 1 142 ? -10.547 -11.648 -11.219 1 77.81 142 ALA B CA 1
ATOM 2292 C C . ALA B 1 142 ? -11.281 -12.984 -11.195 1 77.81 142 ALA B C 1
ATOM 2294 O O . ALA B 1 142 ? -10.664 -14.039 -11.352 1 77.81 142 ALA B O 1
#

Secondary structure (DSSP, 8-state):
-----------EEEEEEEEE--SS-GGG-EEEEEEEESSEEEEEEEESS--SSS--EEEEEEE-SHHHHHHHHHHHHHHHHHHT-S-----TTS--EEEEEEETTS-EEEEEE-S-GGG-HHHHHHHHTTS-TTSPPPGGG-/-----------EEEEEEEEE--SS-GGG-EEEEEEEESSEEEEEEEESS--SSS--EEEEEEE-SHHHHHHHHHHHHHHHHHHT-S-----TTS--EEEEEEETTS-EEEEEE-S-GGG-HHHHHHHHTTS-TTSPPPGGG-